Protein AF-A0A0G4KMH0-F1 (afdb_monomer_lite)

Organism: Verticillium longisporum (NCBI:txid100787)

pLDDT: mean 88.65, std 14.49, range [37.12, 98.94]

Secondary structure (DSSP, 8-state):
--EE--SSEEEEES-EEEESSS-EEESS-EEEEES-EEEE-S-SSEEEEEE---SSS---EEEEES-EEEEPTT----TT-EEEEEESSTT-EEEEES-EE-TTB-TT-B--SBTTB---TT-EEEEES-BSTTS-SS--TTEEE-SSPPPHHHHH-TTGGGSS--HHHHHHH-HHHHHHHHHTTSSS-SS-HHHHHHHHHHHH-TTTHHHHHHHTT-SPP-

Radius of gyration: 17.97 Å; chains: 1; bounding box: 46×48×41 Å

Sequence (222 aa):
DTLLSNTGYQLYSRSLIQGATDFIFGRQASAWFEKCDLRVLSASKGWITANGRDSSSNPSYYVFNNCNIAAASGNSVSAGAYYLGRPWGAYSRVVFQKTTISSVINSAGWSVWNTGDEMTSNVAYGEYQNTGAGASGTRASFSKALSSAVSISTILTSSYASKGPSGAEMLASHKLAQEIIARNNDPEPVLDFEELNLLEHYVKDPSRAKEILNSKGYADEA

InterPro domains:
  IPR000070 Pectinesterase, catalytic [PF01095] (1-138)
  IPR011050 Pectin lyase fold/virulence factor [SSF51126] (1-158)
  IPR012334 Pectin lyase fold [G3DSA:2.160.20.10] (1-163)
  IPR033131 Pectinesterase, Asp active site [PS00503] (17-26)

Foldseek 3Di:
DQAAQEEEEEEAEQEEQEEFAQSHEYEAALYEYYQYEYAYAADQAGESHAYAHADPPRLHAYEYEQYEYYHDPPHDADFQRYAPHEYNYLQAHYEYENYEYERNHHLQRYFAPDVVRRSLPNYEAEYENYDYDNSHHPHHPSHDYDPDDDDPCSRCNPCNVVDDDDPVRCLVVCPVLVVLLVCCPPPDRPDDPVRSVLSVVCNVDVVCNQVVCVVVVNDDDD

Structure (mmCIF, N/CA/C/O backbone):
data_AF-A0A0G4KMH0-F1
#
_entry.id   AF-A0A0G4KMH0-F1
#
loop_
_atom_site.group_PDB
_atom_site.id
_atom_site.type_symbol
_atom_site.label_atom_id
_atom_site.label_alt_id
_atom_site.label_comp_id
_atom_site.label_asym_id
_atom_site.label_entity_id
_atom_site.label_seq_id
_atom_site.pdbx_PDB_ins_code
_atom_site.Cartn_x
_atom_site.Cartn_y
_atom_site.Cartn_z
_atom_site.occupancy
_atom_site.B_iso_or_equiv
_atom_site.auth_seq_id
_atom_site.auth_comp_id
_atom_site.auth_asym_id
_atom_site.auth_atom_id
_atom_site.pdbx_PDB_model_num
ATOM 1 N N . ASP A 1 1 ? 6.833 6.106 8.573 1.00 92.81 1 ASP A N 1
ATOM 2 C CA . ASP A 1 1 ? 7.728 6.333 7.421 1.00 92.81 1 ASP A CA 1
ATOM 3 C C . ASP A 1 1 ? 8.800 5.240 7.292 1.00 92.81 1 ASP A C 1
ATOM 5 O O . ASP A 1 1 ? 9.987 5.534 7.330 1.00 92.81 1 ASP A O 1
ATOM 9 N N . THR A 1 2 ? 8.416 3.966 7.130 1.00 94.62 2 THR A N 1
ATOM 10 C CA . THR A 1 2 ? 9.390 2.858 6.999 1.00 94.62 2 THR A CA 1
ATOM 11 C C . THR A 1 2 ? 9.937 2.759 5.573 1.00 94.62 2 THR A C 1
ATOM 13 O O . THR A 1 2 ? 11.144 2.705 5.359 1.00 94.62 2 THR A O 1
ATOM 16 N N . LEU A 1 3 ? 9.044 2.743 4.580 1.00 97.44 3 LEU A N 1
ATOM 17 C CA . LEU A 1 3 ? 9.362 2.573 3.169 1.00 97.44 3 LEU A CA 1
ATOM 18 C C . LEU A 1 3 ? 8.974 3.821 2.373 1.00 97.44 3 LEU A C 1
ATOM 20 O O . LEU A 1 3 ? 7.795 4.068 2.105 1.00 97.44 3 LEU A O 1
ATOM 24 N N . LEU A 1 4 ? 9.990 4.568 1.942 1.00 97.50 4 LEU A N 1
ATOM 25 C CA . LEU A 1 4 ? 9.844 5.693 1.025 1.00 97.50 4 LEU A CA 1
ATOM 26 C C . LEU A 1 4 ? 9.862 5.205 -0.438 1.00 97.50 4 LEU A C 1
ATOM 28 O O . LEU A 1 4 ? 10.897 5.177 -1.104 1.00 97.50 4 LEU A O 1
ATOM 32 N N . SER A 1 5 ? 8.691 4.855 -0.965 1.00 95.06 5 SER A N 1
ATOM 33 C CA . SER A 1 5 ? 8.460 4.555 -2.383 1.00 95.06 5 SER A CA 1
ATOM 34 C C . SER A 1 5 ? 8.382 5.859 -3.197 1.00 95.06 5 SER A C 1
ATOM 36 O O . SER A 1 5 ? 7.319 6.322 -3.599 1.00 95.06 5 SER A O 1
ATOM 38 N N . ASN A 1 6 ? 9.512 6.555 -3.377 1.00 92.31 6 ASN A N 1
ATOM 39 C CA . ASN A 1 6 ? 9.451 7.947 -3.843 1.00 92.31 6 ASN A CA 1
ATOM 40 C C . ASN A 1 6 ? 9.301 8.126 -5.357 1.00 92.31 6 ASN A C 1
ATOM 42 O O . ASN A 1 6 ? 8.416 8.865 -5.777 1.00 92.31 6 ASN A O 1
ATOM 46 N N . THR A 1 7 ? 10.157 7.499 -6.170 1.00 94.38 7 THR A N 1
ATOM 47 C CA . THR A 1 7 ? 10.267 7.787 -7.613 1.00 94.38 7 THR A CA 1
ATOM 48 C C . THR A 1 7 ? 10.513 6.515 -8.427 1.00 94.38 7 THR A C 1
ATOM 50 O O . THR A 1 7 ? 11.177 5.589 -7.960 1.00 94.38 7 THR A O 1
ATOM 53 N N . GLY A 1 8 ? 10.010 6.493 -9.665 1.00 94.38 8 GLY A N 1
ATOM 54 C CA . GLY A 1 8 ? 10.248 5.423 -10.638 1.00 94.38 8 GLY A CA 1
ATOM 55 C C . GLY A 1 8 ? 9.232 4.280 -10.580 1.00 94.38 8 GLY A C 1
ATOM 56 O O . GLY A 1 8 ? 8.228 4.350 -9.871 1.00 94.38 8 GLY A O 1
ATOM 57 N N . TYR A 1 9 ? 9.501 3.235 -11.363 1.00 95.06 9 TYR A N 1
ATOM 58 C CA . TYR A 1 9 ? 8.759 1.976 -11.329 1.00 95.06 9 TYR A CA 1
ATOM 59 C C . TYR A 1 9 ? 9.358 1.062 -10.267 1.00 95.06 9 TYR A C 1
ATOM 61 O O . TYR A 1 9 ? 10.570 0.846 -10.262 1.00 95.06 9 TYR A O 1
ATOM 69 N N . GLN A 1 10 ? 8.526 0.537 -9.372 1.00 95.00 10 GLN A N 1
ATOM 70 C CA . GLN A 1 10 ? 8.987 -0.250 -8.232 1.00 95.00 10 GLN A CA 1
ATOM 71 C C . GLN A 1 10 ? 8.163 -1.528 -8.089 1.00 95.00 10 GLN A C 1
ATOM 73 O O . GLN A 1 10 ? 6.936 -1.492 -8.139 1.00 95.00 10 GLN A O 1
ATOM 78 N N . LEU A 1 11 ? 8.846 -2.655 -7.901 1.00 94.00 11 LEU A N 1
ATOM 79 C CA . LEU A 1 11 ? 8.234 -3.943 -7.599 1.00 94.00 11 LEU A CA 1
ATOM 80 C C . LEU A 1 11 ? 8.762 -4.424 -6.250 1.00 94.00 11 LEU A C 1
ATOM 82 O O . LEU A 1 11 ? 9.958 -4.662 -6.100 1.00 94.00 11 LEU A O 1
ATOM 86 N N . TYR A 1 12 ? 7.854 -4.605 -5.303 1.00 94.50 12 TYR A N 1
ATOM 87 C CA . TYR A 1 12 ? 8.099 -5.293 -4.045 1.00 94.50 12 TYR A CA 1
ATOM 88 C C . TYR A 1 12 ? 7.389 -6.633 -4.131 1.00 94.50 12 TYR A C 1
ATOM 90 O O . TYR A 1 12 ? 6.207 -6.675 -4.459 1.00 94.50 12 TYR A O 1
ATOM 98 N N . SER A 1 13 ? 8.094 -7.735 -3.899 1.00 91.06 13 SER A N 1
ATOM 99 C CA . SER A 1 13 ? 7.510 -9.068 -4.023 1.00 91.06 13 SER A CA 1
ATOM 100 C C . SER A 1 13 ? 7.916 -9.922 -2.841 1.00 91.06 13 SER A C 1
ATOM 102 O O . SER A 1 13 ? 9.109 -10.025 -2.558 1.00 91.06 13 SER A O 1
ATOM 104 N N . ARG A 1 14 ? 6.939 -10.574 -2.195 1.00 85.25 14 ARG A N 1
ATOM 105 C CA . ARG A 1 14 ? 7.174 -11.497 -1.068 1.00 85.25 14 ARG A CA 1
ATOM 106 C C . ARG A 1 14 ? 8.057 -10.884 0.019 1.00 85.25 14 ARG A C 1
ATOM 108 O O . ARG A 1 14 ? 8.982 -11.505 0.527 1.00 85.25 14 ARG A O 1
ATOM 115 N N . SER A 1 15 ? 7.812 -9.612 0.306 1.00 88.81 15 SER A N 1
ATOM 116 C CA . SER A 1 15 ? 8.588 -8.838 1.271 1.00 88.81 15 SER A CA 1
ATOM 117 C C . SER A 1 15 ? 7.780 -8.627 2.543 1.00 88.81 15 SER A C 1
ATOM 119 O O . SER A 1 15 ? 6.568 -8.414 2.470 1.00 88.81 15 SER A O 1
ATOM 121 N N . LEU A 1 16 ? 8.466 -8.625 3.682 1.00 92.19 16 LEU A N 1
ATOM 122 C CA . LEU A 1 16 ? 7.929 -8.166 4.955 1.00 92.19 16 LEU A CA 1
ATOM 123 C C . LEU A 1 16 ? 8.113 -6.649 5.058 1.00 92.19 16 LEU A C 1
ATOM 125 O O . LEU A 1 16 ? 9.223 -6.145 4.897 1.00 92.19 16 LEU A O 1
ATOM 129 N N . ILE A 1 17 ? 7.031 -5.916 5.313 1.00 96.38 17 ILE A N 1
ATOM 130 C CA . ILE A 1 17 ? 7.073 -4.467 5.543 1.00 96.38 17 ILE A CA 1
ATOM 131 C C . ILE A 1 17 ? 6.287 -4.174 6.814 1.00 96.38 17 ILE A C 1
ATOM 133 O O . ILE A 1 17 ? 5.098 -4.490 6.889 1.00 96.38 17 ILE A O 1
ATOM 137 N N . GLN A 1 18 ? 6.942 -3.566 7.804 1.00 94.69 18 GLN A N 1
ATOM 138 C CA . GLN A 1 18 ? 6.338 -3.312 9.110 1.00 94.69 18 GLN A CA 1
ATOM 139 C C . GLN A 1 18 ? 6.365 -1.831 9.486 1.00 94.69 18 GLN A C 1
ATOM 141 O O . GLN A 1 18 ? 7.299 -1.101 9.147 1.00 94.69 18 GLN A O 1
ATOM 146 N N . GLY A 1 19 ? 5.346 -1.375 10.208 1.00 96.50 19 GLY A N 1
ATOM 147 C CA . GLY A 1 19 ? 5.325 -0.019 10.746 1.00 96.50 19 GLY A CA 1
ATOM 148 C C . GLY A 1 19 ? 3.992 0.372 11.369 1.00 96.50 19 GLY A C 1
ATOM 149 O O . GLY A 1 19 ? 3.096 -0.455 11.535 1.00 96.50 19 GLY A O 1
ATOM 150 N N . ALA A 1 20 ? 3.875 1.651 11.733 1.00 97.88 20 ALA A N 1
ATOM 151 C CA . ALA A 1 20 ? 2.681 2.195 12.380 1.00 97.88 20 ALA A CA 1
ATOM 152 C C . ALA A 1 20 ? 2.060 3.369 11.614 1.00 97.88 20 ALA A C 1
ATOM 154 O O . ALA A 1 20 ? 0.935 3.289 11.121 1.00 97.88 20 ALA A O 1
ATOM 155 N N . THR A 1 21 ? 2.808 4.459 11.478 1.00 98.44 21 THR A N 1
ATOM 156 C CA . THR A 1 21 ? 2.329 5.681 10.824 1.00 98.44 21 THR A CA 1
ATOM 157 C C . THR A 1 21 ? 2.941 5.801 9.443 1.00 98.44 21 THR A C 1
ATOM 159 O O . THR A 1 21 ? 4.168 5.755 9.321 1.00 98.44 21 THR A O 1
ATOM 162 N N . ASP A 1 22 ? 2.082 5.949 8.430 1.00 98.50 22 ASP A N 1
ATOM 163 C CA . ASP A 1 22 ? 2.439 6.246 7.038 1.00 98.50 22 ASP A CA 1
ATOM 164 C C . ASP A 1 22 ? 3.613 5.389 6.544 1.00 98.50 22 ASP A C 1
ATOM 166 O O . ASP A 1 22 ? 4.582 5.863 5.951 1.00 98.50 22 ASP A O 1
ATOM 170 N N . PHE A 1 23 ? 3.597 4.101 6.894 1.00 98.44 23 PHE A N 1
ATOM 171 C CA . PHE A 1 23 ? 4.821 3.314 6.810 1.00 98.44 23 PHE A CA 1
ATOM 172 C C . PHE A 1 23 ? 5.181 2.900 5.382 1.00 98.44 23 PHE A C 1
ATOM 174 O O . PHE A 1 23 ? 6.318 2.499 5.157 1.00 98.44 23 PHE A O 1
ATOM 181 N N . ILE A 1 24 ? 4.276 3.083 4.419 1.00 98.88 24 ILE A N 1
ATOM 182 C CA . ILE A 1 24 ? 4.552 3.042 2.981 1.00 98.88 24 ILE A CA 1
ATOM 183 C C . ILE A 1 24 ? 4.101 4.369 2.364 1.00 98.88 24 ILE A C 1
ATOM 185 O O . ILE A 1 24 ? 2.908 4.641 2.219 1.00 98.88 24 ILE A O 1
ATOM 189 N N . PHE A 1 25 ? 5.053 5.216 1.989 1.00 98.81 25 PHE A N 1
ATOM 190 C CA . PHE A 1 25 ? 4.780 6.595 1.584 1.00 98.81 25 PHE A CA 1
ATOM 191 C C . PHE A 1 25 ? 5.679 7.040 0.432 1.00 98.81 25 PHE A C 1
ATOM 193 O O . PHE A 1 25 ? 6.614 6.343 0.054 1.00 98.81 25 PHE A O 1
ATOM 200 N N . GLY A 1 26 ? 5.364 8.173 -0.192 1.00 98.44 26 GLY A N 1
ATOM 201 C CA . GLY A 1 26 ? 6.134 8.717 -1.319 1.00 98.44 26 GLY A CA 1
ATOM 202 C C . GLY A 1 26 ? 5.261 9.474 -2.313 1.00 98.44 26 GLY A C 1
ATOM 203 O O . GLY A 1 26 ? 4.036 9.468 -2.191 1.00 98.44 26 GLY A O 1
ATOM 204 N N . ARG A 1 27 ? 5.875 10.180 -3.273 1.00 97.69 27 ARG A N 1
ATOM 205 C CA . ARG A 1 27 ? 5.154 11.175 -4.095 1.00 97.69 27 ARG A CA 1
ATOM 206 C C . ARG A 1 27 ? 4.999 10.830 -5.570 1.00 97.69 27 ARG A C 1
ATOM 208 O O . ARG A 1 27 ? 4.013 11.254 -6.163 1.00 97.69 27 ARG A O 1
ATOM 215 N N . GLN A 1 28 ? 5.951 10.124 -6.175 1.00 97.94 28 GLN A N 1
ATOM 216 C CA . GLN A 1 28 ? 6.071 10.025 -7.638 1.00 97.94 28 GLN A CA 1
ATOM 217 C C . GLN A 1 28 ? 6.154 8.580 -8.162 1.00 97.94 28 GLN A C 1
ATOM 219 O O . GLN A 1 28 ? 6.069 8.380 -9.373 1.00 97.94 28 GLN A O 1
ATOM 224 N N . ALA A 1 29 ? 6.325 7.571 -7.303 1.00 97.81 29 ALA A N 1
ATOM 225 C CA . ALA A 1 29 ? 6.528 6.194 -7.746 1.00 97.81 29 ALA A CA 1
ATOM 226 C C . ALA A 1 29 ? 5.240 5.522 -8.235 1.00 97.81 29 ALA A C 1
ATOM 228 O O . ALA A 1 29 ? 4.168 5.661 -7.646 1.00 97.81 29 ALA A O 1
ATOM 229 N N . SER A 1 30 ? 5.376 4.719 -9.286 1.00 98.31 30 SER A N 1
ATOM 230 C CA . SER A 1 30 ? 4.405 3.679 -9.630 1.00 98.31 30 SER A CA 1
ATOM 231 C C . SER A 1 30 ? 4.901 2.372 -9.025 1.00 98.31 30 SER A C 1
ATOM 233 O O . SER A 1 30 ? 5.919 1.836 -9.466 1.00 98.31 30 SER A O 1
ATOM 235 N N . ALA A 1 31 ? 4.226 1.894 -7.983 1.00 98.44 31 ALA A N 1
ATOM 236 C CA . ALA A 1 31 ? 4.701 0.795 -7.155 1.00 98.44 31 ALA A CA 1
ATOM 237 C C . ALA A 1 31 ? 3.693 -0.354 -7.110 1.00 98.44 31 ALA A C 1
ATOM 239 O O . ALA A 1 31 ? 2.516 -0.169 -6.792 1.00 98.44 31 ALA A O 1
ATOM 240 N N . TRP A 1 32 ? 4.180 -1.550 -7.418 1.00 98.62 32 TRP A N 1
ATOM 241 C CA . TRP A 1 32 ? 3.443 -2.797 -7.294 1.00 98.62 32 TRP A CA 1
ATOM 242 C C . TRP A 1 32 ? 3.987 -3.597 -6.115 1.00 98.62 32 TRP A C 1
ATOM 244 O O . TRP A 1 32 ? 5.190 -3.843 -6.032 1.00 98.62 32 TRP A O 1
ATOM 254 N N . PHE A 1 33 ? 3.098 -4.026 -5.229 1.00 98.69 33 PHE A N 1
ATOM 255 C CA . PHE A 1 33 ? 3.404 -4.890 -4.097 1.00 98.69 33 PHE A CA 1
ATOM 256 C C . PHE A 1 33 ? 2.724 -6.238 -4.344 1.00 98.69 33 PHE A C 1
ATOM 258 O O . PHE A 1 33 ? 1.500 -6.319 -4.317 1.00 98.69 33 PHE A O 1
ATOM 265 N N . GLU A 1 34 ? 3.505 -7.278 -4.627 1.00 97.62 34 GLU A N 1
ATOM 266 C CA . GLU A 1 34 ? 3.033 -8.632 -4.927 1.00 97.62 34 GLU A CA 1
ATOM 267 C C . GLU A 1 34 ? 3.277 -9.553 -3.735 1.00 97.62 34 GLU A C 1
ATOM 269 O O . GLU A 1 34 ? 4.424 -9.799 -3.361 1.00 97.62 34 GLU A O 1
ATOM 274 N N . LYS A 1 35 ? 2.214 -10.123 -3.160 1.00 95.62 35 LYS A N 1
ATOM 275 C CA . LYS A 1 35 ? 2.338 -11.103 -2.065 1.00 95.62 35 LYS A CA 1
ATOM 276 C C . LYS A 1 35 ? 3.184 -10.598 -0.889 1.00 95.62 35 LYS A C 1
ATOM 278 O O . LYS A 1 35 ? 3.916 -11.363 -0.270 1.00 95.62 35 LYS A O 1
ATOM 283 N N . CYS A 1 36 ? 3.136 -9.298 -0.608 1.00 97.69 36 CYS A N 1
ATOM 284 C CA . CYS A 1 36 ? 3.834 -8.723 0.536 1.00 97.69 36 CYS A CA 1
ATOM 285 C C . CYS A 1 36 ? 3.074 -9.006 1.831 1.00 97.69 36 CYS A C 1
ATOM 287 O O . CYS A 1 36 ? 1.841 -9.033 1.860 1.00 97.69 36 CYS A O 1
ATOM 289 N N . ASP A 1 37 ? 3.830 -9.143 2.910 1.00 96.50 37 ASP A N 1
ATOM 290 C CA . ASP A 1 37 ? 3.308 -9.310 4.253 1.00 96.50 37 ASP A CA 1
ATOM 291 C C . ASP A 1 37 ? 3.441 -7.971 4.988 1.00 96.50 37 ASP A C 1
ATOM 293 O O . ASP A 1 37 ? 4.540 -7.488 5.268 1.00 96.50 37 ASP A O 1
ATOM 297 N N . LEU A 1 38 ? 2.308 -7.312 5.214 1.00 98.62 38 LEU A N 1
ATOM 298 C CA . LEU A 1 38 ? 2.221 -5.959 5.749 1.00 98.62 38 LEU A CA 1
ATOM 299 C C . LEU A 1 38 ? 1.841 -6.044 7.224 1.00 98.62 38 LEU A C 1
ATOM 301 O O . LEU A 1 38 ? 0.696 -6.363 7.565 1.00 98.62 38 LEU A O 1
ATOM 305 N N . ARG A 1 39 ? 2.805 -5.781 8.109 1.00 98.00 39 ARG A N 1
ATOM 306 C CA . ARG A 1 39 ? 2.621 -5.975 9.549 1.00 98.00 39 ARG A CA 1
ATOM 307 C C . ARG A 1 39 ? 2.516 -4.658 10.297 1.00 98.00 39 ARG A C 1
ATOM 309 O O . ARG A 1 39 ? 3.418 -3.827 10.273 1.00 98.00 39 ARG A O 1
ATOM 316 N N . VAL A 1 40 ? 1.389 -4.469 10.973 1.00 98.00 40 VAL A N 1
ATOM 317 C CA . VAL A 1 40 ? 1.141 -3.264 11.764 1.00 98.00 40 VAL A CA 1
ATOM 318 C C . VAL A 1 40 ? 1.675 -3.429 13.186 1.00 98.00 40 VAL A C 1
ATOM 320 O O . VAL A 1 40 ? 1.504 -4.485 13.801 1.00 98.00 40 VAL A O 1
ATOM 323 N N . LEU A 1 41 ? 2.328 -2.390 13.705 1.00 97.31 41 LEU A N 1
ATOM 324 C CA . LEU A 1 41 ? 2.881 -2.370 15.064 1.00 97.31 41 LEU A CA 1
ATOM 325 C C . LEU A 1 41 ? 1.855 -1.858 16.088 1.00 97.31 41 LEU A C 1
ATOM 327 O O . LEU A 1 41 ? 0.799 -1.328 15.735 1.00 97.31 41 LEU A O 1
ATOM 331 N N . SER A 1 42 ? 2.151 -2.005 17.376 1.00 96.06 42 SER A N 1
ATOM 332 C CA . SER A 1 42 ? 1.284 -1.507 18.451 1.00 96.06 42 SER A CA 1
ATOM 333 C C . SER A 1 42 ? 1.131 0.019 18.370 1.00 96.06 42 SER A C 1
ATOM 335 O O . SER A 1 42 ? 2.079 0.763 18.603 1.00 96.06 42 SER A O 1
ATOM 337 N N . ALA A 1 43 ? -0.072 0.489 18.035 1.00 94.88 43 ALA A N 1
ATOM 338 C CA . ALA A 1 43 ? -0.428 1.905 17.989 1.00 94.88 43 ALA A CA 1
ATOM 339 C C . ALA A 1 43 ? -1.924 2.081 18.272 1.00 94.88 43 ALA A C 1
ATOM 341 O O . ALA A 1 43 ? -2.736 1.222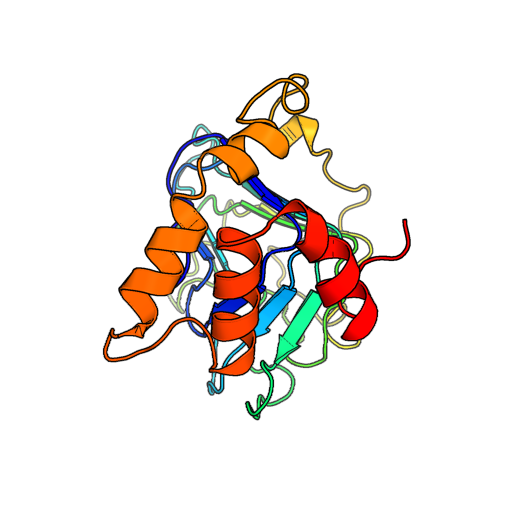 17.926 1.00 94.88 43 ALA A O 1
ATOM 342 N N . SER A 1 44 ? -2.304 3.212 18.870 1.00 92.50 44 SER A N 1
ATOM 343 C CA . SER A 1 44 ? -3.717 3.562 19.078 1.00 92.50 44 SER A CA 1
ATOM 344 C C . SER A 1 44 ? -4.427 3.934 17.774 1.00 92.50 44 SER A C 1
ATOM 346 O O . SER A 1 44 ? -5.642 3.779 17.661 1.00 92.50 44 SER A O 1
ATOM 348 N N . LYS A 1 45 ? -3.665 4.431 16.794 1.00 97.69 45 LYS A N 1
ATOM 349 C CA . LYS A 1 45 ? -4.123 4.781 15.453 1.00 97.69 45 LYS A CA 1
ATOM 350 C C . LYS A 1 45 ? -2.950 4.711 14.478 1.00 97.69 45 LYS A C 1
ATOM 352 O O . LYS A 1 45 ? -1.883 5.228 14.801 1.00 97.69 45 LYS A O 1
ATOM 357 N N . GLY A 1 46 ? -3.144 4.120 13.301 1.00 98.44 46 GLY A N 1
ATOM 358 C CA . GLY A 1 46 ? -2.082 4.006 12.296 1.00 98.44 46 GLY A CA 1
ATOM 359 C C . GLY A 1 46 ? -2.579 3.949 10.853 1.00 98.44 46 GLY A C 1
ATOM 360 O O . GLY A 1 46 ? -3.780 3.843 10.592 1.00 98.44 46 GLY A O 1
ATOM 361 N N . TRP A 1 47 ? -1.639 4.029 9.912 1.00 98.81 47 TRP A N 1
ATOM 362 C CA . TRP A 1 47 ? -1.903 4.094 8.473 1.00 98.81 47 TRP A CA 1
ATOM 363 C C . TRP A 1 47 ? -0.855 3.307 7.705 1.00 98.81 47 TRP A C 1
ATOM 365 O O . TRP A 1 47 ? 0.344 3.538 7.859 1.00 98.81 47 TRP A O 1
ATOM 375 N N . ILE A 1 48 ? -1.317 2.401 6.844 1.00 98.94 48 ILE A N 1
ATOM 376 C CA . ILE A 1 48 ? -0.415 1.627 5.989 1.00 98.94 48 ILE A CA 1
ATOM 377 C C . ILE A 1 48 ? 0.192 2.525 4.917 1.00 98.94 48 ILE A C 1
ATOM 379 O O . ILE A 1 48 ? 1.408 2.528 4.734 1.00 98.94 48 ILE A O 1
ATOM 383 N N . THR A 1 49 ? -0.643 3.309 4.232 1.00 98.94 49 THR A N 1
ATOM 384 C CA . THR A 1 49 ? -0.199 4.112 3.091 1.00 98.94 49 THR A CA 1
ATOM 385 C C . THR A 1 49 ? -0.402 5.611 3.272 1.00 98.94 49 THR A C 1
ATOM 387 O O . THR A 1 49 ? -1.443 6.062 3.754 1.00 98.94 49 THR A O 1
ATOM 390 N N . ALA A 1 50 ? 0.578 6.381 2.798 1.00 98.75 50 ALA A N 1
ATOM 391 C CA . ALA A 1 50 ? 0.476 7.821 2.587 1.00 98.75 50 ALA A CA 1
ATOM 392 C C . ALA A 1 50 ? 1.015 8.182 1.197 1.00 98.75 50 ALA A C 1
ATOM 394 O O . ALA A 1 50 ? 2.181 8.537 1.009 1.00 98.75 50 ALA A O 1
ATOM 395 N N . ASN A 1 51 ? 0.162 8.039 0.182 1.00 98.69 51 ASN A N 1
ATOM 396 C CA . ASN A 1 51 ? 0.522 8.382 -1.188 1.00 98.69 51 ASN A CA 1
ATOM 397 C C . ASN A 1 51 ? 0.399 9.906 -1.392 1.00 98.69 51 ASN A C 1
ATOM 399 O O . ASN A 1 51 ? -0.638 10.522 -1.146 1.00 98.69 51 ASN A O 1
ATOM 403 N N . GLY A 1 52 ? 1.509 10.518 -1.798 1.00 98.25 52 GLY A N 1
ATOM 404 C CA . GLY A 1 52 ? 1.701 11.963 -1.919 1.00 98.25 52 GLY A CA 1
ATOM 405 C C . GLY A 1 52 ? 1.438 12.510 -3.316 1.00 98.25 52 GLY A C 1
ATOM 406 O O . GLY A 1 52 ? 1.966 13.569 -3.657 1.00 98.25 52 GLY A O 1
ATOM 407 N N . ARG A 1 53 ? 0.684 11.782 -4.149 1.00 98.44 53 ARG A N 1
ATOM 408 C CA . ARG A 1 53 ? 0.332 12.230 -5.496 1.00 98.44 53 ARG A CA 1
ATOM 409 C C . ARG A 1 53 ? -0.448 13.542 -5.426 1.00 98.44 53 ARG A C 1
ATOM 411 O O . ARG A 1 53 ? -1.503 13.623 -4.802 1.00 98.44 53 ARG A O 1
ATOM 418 N N . ASP A 1 54 ? 0.066 14.565 -6.093 1.00 97.12 54 ASP A N 1
ATOM 419 C CA . ASP A 1 54 ? -0.369 15.961 -5.957 1.00 97.12 54 ASP A CA 1
ATOM 420 C C . ASP A 1 54 ? -1.101 16.525 -7.180 1.00 97.12 54 ASP A C 1
ATOM 422 O O . ASP A 1 54 ? -1.679 17.605 -7.102 1.00 97.12 54 ASP A O 1
ATOM 426 N N . SER A 1 55 ? -1.117 15.805 -8.300 1.00 98.19 55 SER A N 1
ATOM 427 C CA . SER A 1 55 ? -1.758 16.262 -9.535 1.00 98.19 55 SER A CA 1
ATOM 428 C C . SER A 1 55 ? -2.213 15.103 -10.421 1.00 98.19 55 SER A C 1
ATOM 430 O O . SER A 1 55 ? -1.797 13.953 -10.250 1.00 98.19 55 SER A O 1
ATOM 432 N N . SER A 1 56 ? -3.061 15.404 -11.407 1.00 97.75 56 SER A N 1
ATOM 433 C CA . SER A 1 56 ? -3.523 14.428 -12.398 1.00 97.75 56 SER A CA 1
ATOM 434 C C . SER A 1 56 ? -2.394 13.903 -13.298 1.00 97.75 56 SER A C 1
ATOM 436 O O . SER A 1 56 ? -2.432 12.733 -13.680 1.00 97.75 56 SER A O 1
ATOM 438 N N . SER A 1 57 ? -1.381 14.727 -13.588 1.00 97.81 57 SER A N 1
ATOM 439 C CA . SER A 1 57 ? -0.211 14.380 -14.409 1.00 97.81 57 SER A CA 1
ATOM 440 C C . SER A 1 57 ? 0.868 13.600 -13.655 1.00 97.81 57 SER A C 1
ATOM 442 O O . SER A 1 57 ? 1.690 12.938 -14.286 1.00 97.81 57 SER A O 1
ATOM 444 N N . ASN A 1 58 ? 0.868 13.637 -12.319 1.00 97.88 58 ASN A N 1
ATOM 445 C CA . ASN A 1 58 ? 1.782 12.839 -11.512 1.00 97.88 58 ASN A CA 1
ATOM 446 C C . ASN A 1 58 ? 1.454 11.336 -11.691 1.00 97.88 58 ASN A C 1
ATOM 448 O O . ASN A 1 58 ? 0.303 10.932 -11.475 1.00 97.88 58 ASN A O 1
ATOM 452 N N . PRO A 1 59 ? 2.426 10.492 -12.092 1.00 97.06 59 PRO A N 1
ATOM 453 C CA . PRO A 1 59 ? 2.169 9.094 -12.431 1.00 97.06 59 PRO A CA 1
ATOM 454 C C . PRO A 1 59 ? 1.911 8.206 -11.212 1.00 97.06 59 PRO A C 1
ATOM 456 O O . PRO A 1 59 ? 1.459 7.078 -11.387 1.00 97.06 59 PRO A O 1
ATOM 459 N N . SER A 1 60 ? 2.158 8.695 -9.995 1.00 98.44 60 SER A N 1
ATOM 460 C CA . SER A 1 60 ? 2.165 7.887 -8.779 1.00 98.44 60 SER A CA 1
ATOM 461 C C . SER A 1 60 ? 0.930 6.986 -8.622 1.00 98.44 60 SER A C 1
ATOM 463 O O . SER A 1 60 ? -0.215 7.388 -8.868 1.00 98.44 60 SER A O 1
ATOM 465 N N . TYR A 1 61 ? 1.161 5.720 -8.290 1.00 98.69 61 TYR A N 1
ATOM 466 C CA . TYR A 1 61 ? 0.102 4.725 -8.134 1.00 98.69 61 TYR A CA 1
ATOM 467 C C . TYR A 1 61 ? 0.634 3.532 -7.349 1.00 98.69 61 TYR A C 1
ATOM 469 O O . TYR A 1 61 ? 1.543 2.851 -7.818 1.00 98.69 61 TYR A O 1
ATOM 477 N N . TYR A 1 62 ? 0.067 3.270 -6.171 1.00 98.88 62 TYR A N 1
ATOM 478 C CA . TYR A 1 62 ? 0.379 2.067 -5.402 1.00 98.88 62 TYR A CA 1
ATOM 479 C C . TYR A 1 62 ? -0.702 1.007 -5.589 1.00 98.88 62 TYR A C 1
ATOM 481 O O . TYR A 1 62 ? -1.888 1.292 -5.417 1.00 98.88 62 TYR A O 1
ATOM 489 N N . VAL A 1 63 ? -0.298 -0.218 -5.910 1.00 98.94 63 VAL A N 1
ATOM 490 C CA . VAL A 1 63 ? -1.200 -1.372 -5.967 1.00 98.94 63 VAL A CA 1
ATOM 491 C C . VAL A 1 63 ? -0.633 -2.498 -5.119 1.00 98.94 63 VAL A C 1
ATOM 493 O O . VAL A 1 63 ? 0.472 -2.972 -5.365 1.00 98.94 63 VAL A O 1
ATOM 496 N N . PHE A 1 64 ? -1.417 -2.930 -4.138 1.00 98.94 64 PHE A N 1
ATOM 497 C CA . PHE A 1 64 ? -1.140 -4.065 -3.269 1.00 98.94 64 PHE A CA 1
ATOM 498 C C . PHE A 1 64 ? -1.965 -5.249 -3.747 1.00 98.94 64 PHE A C 1
ATOM 500 O O . PHE A 1 64 ? -3.192 -5.224 -3.670 1.00 98.94 64 PHE A O 1
ATOM 507 N N . ASN A 1 65 ? -1.297 -6.260 -4.288 1.00 98.88 65 ASN A N 1
ATOM 508 C CA . ASN A 1 65 ? -1.911 -7.411 -4.923 1.00 98.88 65 ASN A CA 1
ATOM 509 C C . ASN A 1 65 ? -1.518 -8.702 -4.200 1.00 98.88 65 ASN A C 1
ATOM 511 O O . ASN A 1 65 ? -0.334 -8.993 -4.030 1.00 98.88 65 ASN A O 1
ATOM 515 N N . ASN A 1 66 ? -2.521 -9.494 -3.808 1.00 98.69 66 ASN A N 1
ATOM 516 C CA . ASN A 1 66 ? -2.333 -10.750 -3.069 1.00 98.69 66 ASN A CA 1
ATOM 517 C C . ASN A 1 66 ? -1.544 -10.592 -1.755 1.00 98.69 66 ASN A C 1
ATOM 519 O O . ASN A 1 66 ? -0.883 -11.530 -1.320 1.00 98.69 66 ASN A O 1
ATOM 523 N N . CYS A 1 67 ? -1.568 -9.411 -1.136 1.00 98.88 67 CYS A N 1
ATOM 524 C CA . CYS A 1 67 ? -0.852 -9.159 0.111 1.00 98.88 67 CYS A CA 1
ATOM 525 C C . CYS A 1 67 ? -1.601 -9.742 1.321 1.00 98.88 67 CYS A C 1
ATOM 527 O O . CYS A 1 67 ? -2.756 -10.169 1.228 1.00 98.88 67 CYS A O 1
ATOM 529 N N . ASN A 1 68 ? -0.965 -9.685 2.486 1.00 98.62 68 ASN A N 1
ATOM 530 C CA . ASN A 1 68 ? -1.588 -10.005 3.764 1.00 98.62 68 ASN A CA 1
ATOM 531 C C . ASN A 1 68 ? -1.363 -8.869 4.773 1.00 98.62 68 ASN A C 1
ATOM 533 O O . ASN A 1 68 ? -0.254 -8.357 4.884 1.00 98.62 68 ASN A O 1
ATOM 537 N N . ILE A 1 69 ? -2.415 -8.457 5.485 1.00 98.88 69 ILE A N 1
ATOM 538 C CA . ILE A 1 69 ? -2.386 -7.370 6.473 1.00 98.88 69 ILE A CA 1
ATOM 539 C C . ILE A 1 69 ? -2.793 -7.910 7.842 1.00 98.88 69 ILE A C 1
ATOM 541 O O . ILE A 1 69 ? -3.959 -8.265 8.065 1.00 98.88 69 ILE A O 1
ATOM 545 N N . ALA A 1 70 ? -1.867 -7.887 8.800 1.00 98.12 70 ALA A N 1
ATOM 546 C CA . ALA A 1 70 ? -2.183 -8.177 10.196 1.00 98.12 70 ALA A CA 1
ATOM 547 C C . ALA A 1 70 ? -1.226 -7.519 11.186 1.00 98.12 70 ALA A C 1
ATOM 549 O O . ALA A 1 70 ? -0.269 -6.862 10.792 1.00 98.12 70 ALA A O 1
ATOM 550 N N . ALA A 1 71 ? -1.495 -7.688 12.480 1.00 97.69 71 ALA A N 1
ATOM 551 C CA . ALA A 1 71 ? -0.542 -7.303 13.513 1.00 97.69 71 ALA A CA 1
ATOM 552 C C . ALA A 1 71 ? 0.781 -8.064 13.331 1.00 97.69 71 ALA A C 1
ATOM 554 O O . ALA A 1 71 ? 0.790 -9.231 12.919 1.00 97.69 71 ALA A O 1
ATOM 555 N N . ALA A 1 72 ? 1.892 -7.390 13.619 1.00 93.94 72 ALA A N 1
ATOM 556 C CA . ALA A 1 72 ? 3.187 -8.040 13.760 1.00 93.94 72 ALA A CA 1
ATOM 557 C C . ALA A 1 72 ? 3.165 -9.035 14.931 1.00 93.94 72 ALA A C 1
ATOM 559 O O . ALA A 1 72 ? 2.421 -8.853 15.900 1.00 93.94 72 ALA A O 1
ATOM 560 N N . SER A 1 73 ? 3.999 -10.074 14.865 1.00 88.06 73 SER A N 1
ATOM 561 C CA . SER A 1 73 ? 4.168 -10.991 15.998 1.00 88.06 73 SER A CA 1
ATOM 562 C C . SER A 1 73 ? 4.569 -10.210 17.258 1.00 88.06 73 SER A C 1
ATOM 564 O O . SER A 1 73 ? 5.265 -9.196 17.181 1.00 88.06 73 SER A O 1
ATOM 566 N N . GLY A 1 74 ? 4.054 -10.620 18.417 1.00 89.25 74 GLY A N 1
ATOM 567 C CA . GLY A 1 74 ? 4.290 -9.933 19.692 1.00 89.25 74 GLY A CA 1
ATOM 568 C C . GLY A 1 74 ? 3.620 -8.558 19.849 1.00 89.25 74 GLY A C 1
ATOM 569 O O . GLY A 1 74 ? 3.728 -7.962 20.917 1.00 89.25 74 GLY A O 1
ATOM 570 N N . ASN A 1 75 ? 2.899 -8.050 18.841 1.00 94.06 75 ASN A N 1
ATOM 571 C CA . ASN A 1 75 ? 2.204 -6.764 18.915 1.00 94.06 75 ASN A CA 1
ATOM 572 C C . ASN A 1 75 ? 0.703 -6.947 19.165 1.00 94.06 75 ASN A C 1
ATOM 574 O O . ASN A 1 75 ? 0.016 -7.672 18.447 1.00 94.06 75 ASN A O 1
ATOM 578 N N . SER A 1 76 ? 0.179 -6.238 20.165 1.00 94.88 76 SER A N 1
ATOM 579 C CA . SER A 1 76 ? -1.254 -6.218 20.471 1.00 94.88 76 SER A CA 1
ATOM 580 C C . SER A 1 76 ? -1.904 -5.005 19.814 1.00 94.88 76 SER A C 1
ATOM 582 O O . SER A 1 76 ? -1.766 -3.880 20.290 1.00 94.88 76 SER A O 1
ATOM 584 N N . VAL A 1 77 ? -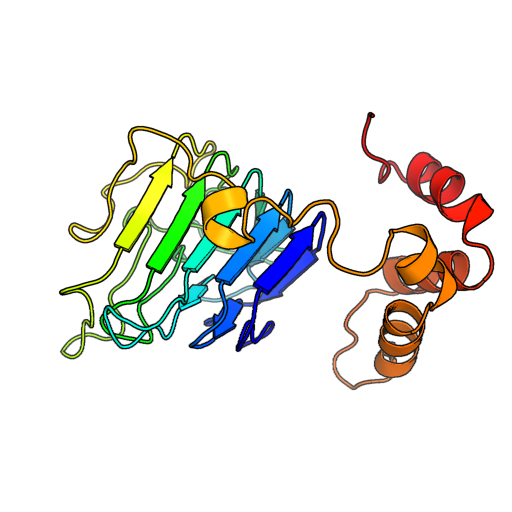2.618 -5.233 18.710 1.00 97.81 77 VAL A N 1
ATOM 585 C CA . VAL A 1 77 ? -3.309 -4.181 17.952 1.00 97.81 77 VAL A CA 1
ATOM 586 C C . VAL A 1 77 ? -4.813 -4.390 18.042 1.00 97.81 77 VAL A C 1
ATOM 588 O O . VAL A 1 77 ? -5.334 -5.423 17.621 1.00 97.81 77 VAL A O 1
ATOM 591 N N . SER A 1 78 ? -5.518 -3.397 18.583 1.00 98.06 78 SER A N 1
ATOM 592 C CA . SER A 1 78 ? -6.977 -3.419 18.675 1.00 98.06 78 SER A CA 1
ATOM 593 C C . SER A 1 78 ? -7.621 -3.509 17.294 1.00 98.06 78 SER A C 1
ATOM 595 O O . SER A 1 78 ? -7.146 -2.914 16.321 1.00 98.06 78 SER A O 1
ATOM 597 N N . ALA A 1 79 ? -8.754 -4.209 17.216 1.00 98.25 79 ALA A N 1
ATOM 598 C CA . ALA A 1 79 ? -9.555 -4.223 16.004 1.00 98.25 79 ALA A CA 1
ATOM 599 C C . ALA A 1 79 ? -9.934 -2.786 15.601 1.00 98.25 79 ALA A C 1
ATOM 601 O O . ALA A 1 79 ? -10.373 -1.987 16.428 1.00 98.25 79 ALA A O 1
ATOM 602 N N . GLY A 1 80 ? -9.741 -2.454 14.328 1.00 98.50 80 GLY A N 1
ATOM 603 C CA . GLY A 1 80 ? -10.051 -1.141 13.779 1.00 98.50 80 GLY A CA 1
ATOM 604 C C . GLY A 1 80 ? -9.085 0.000 14.116 1.00 98.50 80 GLY A C 1
ATOM 605 O O . GLY A 1 80 ? -9.419 1.155 13.838 1.00 98.50 80 GLY A O 1
ATOM 606 N N . ALA A 1 81 ? -7.914 -0.285 14.693 1.00 98.62 81 ALA A N 1
ATOM 607 C CA . ALA A 1 81 ? -6.911 0.736 15.012 1.00 98.62 81 ALA A CA 1
ATOM 608 C C . ALA A 1 81 ? -6.235 1.344 13.764 1.00 98.62 81 ALA A C 1
ATOM 610 O O . ALA A 1 81 ? -5.775 2.484 13.801 1.00 98.62 81 ALA A O 1
ATOM 611 N N . TYR A 1 82 ? -6.179 0.618 12.648 1.00 98.88 82 TYR A N 1
ATOM 612 C CA . TYR A 1 82 ? -5.447 1.033 11.451 1.00 98.88 82 TYR A CA 1
ATOM 613 C C . TYR A 1 82 ? -6.355 1.402 10.283 1.00 98.88 82 TYR A C 1
ATOM 615 O O . TYR A 1 82 ? -7.478 0.925 10.166 1.00 98.88 82 TYR A O 1
ATOM 623 N N . TYR A 1 83 ? -5.836 2.213 9.368 1.00 98.94 83 TYR A N 1
ATOM 624 C CA . TYR A 1 83 ? -6.437 2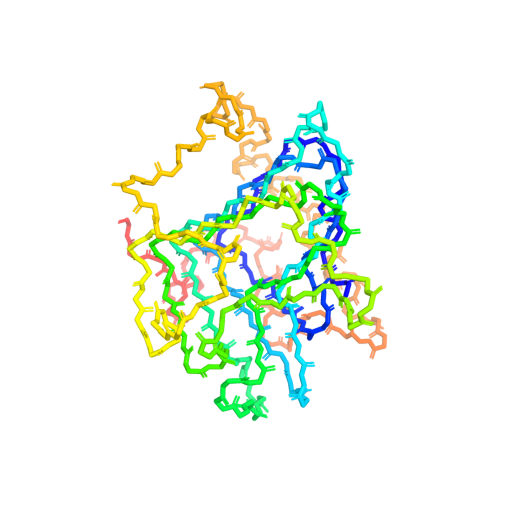.488 8.066 1.00 98.94 83 TYR A CA 1
ATOM 625 C C . TYR A 1 83 ? -5.520 1.968 6.951 1.00 98.94 83 TYR A C 1
ATOM 627 O O . TYR A 1 83 ? -4.293 1.985 7.075 1.00 98.94 83 TYR A O 1
ATOM 635 N N . LEU A 1 84 ? -6.115 1.555 5.832 1.00 98.94 84 LEU A N 1
ATOM 636 C CA . LEU A 1 84 ? -5.413 1.214 4.590 1.00 98.94 84 LEU A CA 1
ATOM 637 C C . LEU A 1 84 ? -4.555 2.384 4.095 1.00 98.94 84 LEU A C 1
ATOM 639 O O . LEU A 1 84 ? -3.470 2.190 3.548 1.00 98.94 84 LEU A O 1
ATOM 643 N N . GLY A 1 85 ? -5.000 3.614 4.345 1.00 98.81 85 GLY A N 1
ATOM 644 C CA . GLY A 1 85 ? -4.190 4.796 4.114 1.00 98.81 85 GLY A CA 1
ATOM 645 C C . GLY A 1 85 ? -4.913 6.110 4.324 1.00 98.81 85 GLY A C 1
ATOM 646 O O . GLY A 1 85 ? -6.098 6.149 4.676 1.00 98.81 85 GLY A O 1
ATOM 647 N N . ARG A 1 86 ? -4.164 7.182 4.070 1.00 98.81 86 ARG A N 1
ATOM 648 C CA . ARG A 1 86 ? -4.630 8.569 4.039 1.00 98.81 86 ARG A CA 1
ATOM 649 C C . ARG A 1 86 ? -3.907 9.375 2.951 1.00 98.81 86 ARG A C 1
ATOM 651 O O . ARG A 1 86 ? -2.784 9.034 2.583 1.00 98.81 86 ARG A O 1
ATOM 658 N N . PRO A 1 87 ? -4.546 10.410 2.382 1.00 98.56 87 PRO A N 1
ATOM 659 C CA . PRO A 1 87 ? -3.975 11.157 1.264 1.00 98.56 87 PRO A CA 1
ATOM 660 C C . PRO A 1 87 ? -2.926 12.171 1.722 1.00 98.56 87 PRO A C 1
ATOM 662 O O . PRO A 1 87 ? -3.279 13.226 2.221 1.00 98.56 87 PRO A O 1
ATOM 665 N N . TRP A 1 88 ? -1.637 11.904 1.503 1.00 98.25 88 TRP A N 1
ATOM 666 C CA . TRP A 1 88 ? -0.610 12.942 1.696 1.00 98.25 88 TRP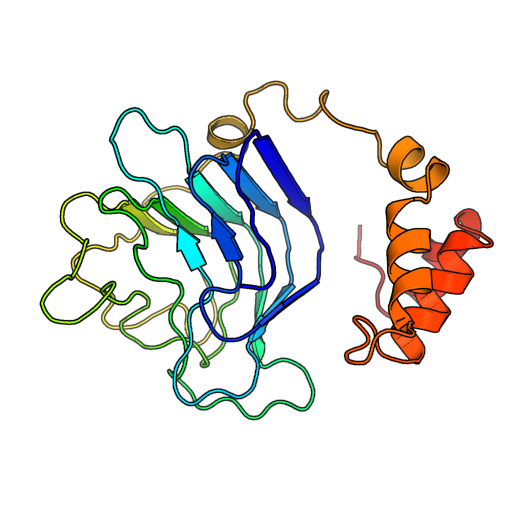 A CA 1
ATOM 667 C C . TRP A 1 88 ? -0.647 14.002 0.577 1.00 98.25 88 TRP A C 1
ATOM 669 O O . TRP A 1 88 ? -0.191 15.131 0.749 1.00 98.25 88 TRP A O 1
ATOM 679 N N . GLY A 1 89 ? -1.199 13.650 -0.587 1.00 97.44 89 GLY A N 1
ATOM 680 C CA . GLY A 1 89 ? -1.505 14.591 -1.661 1.00 97.44 89 GLY A CA 1
ATOM 681 C C . GLY A 1 89 ? -2.962 14.487 -2.108 1.00 97.44 89 GLY A C 1
ATOM 682 O O . GLY A 1 89 ? -3.557 13.410 -2.079 1.00 97.44 89 GLY A O 1
ATOM 683 N N . ALA A 1 90 ? -3.528 15.603 -2.578 1.00 97.44 90 ALA A N 1
ATOM 684 C CA . ALA A 1 90 ? -4.943 15.718 -2.958 1.00 97.44 90 ALA A CA 1
ATOM 685 C C . ALA A 1 90 ? -5.384 14.807 -4.125 1.00 97.44 90 ALA A C 1
ATOM 687 O O . ALA A 1 90 ? -6.578 14.692 -4.400 1.00 97.44 90 ALA A O 1
ATOM 688 N N . TYR A 1 91 ? -4.430 14.172 -4.811 1.00 98.50 91 TYR A N 1
ATOM 689 C CA . TYR A 1 91 ? -4.631 13.230 -5.912 1.00 98.50 91 TYR A CA 1
ATOM 690 C C . TYR A 1 91 ? -4.144 11.814 -5.560 1.00 98.50 91 TYR A C 1
ATOM 692 O O . TYR A 1 91 ? -3.906 11.008 -6.468 1.00 98.50 91 TYR A O 1
ATOM 700 N N . SER A 1 92 ? -3.974 11.519 -4.265 1.00 98.75 92 SER A N 1
ATOM 701 C CA . SER A 1 92 ? -3.515 10.232 -3.733 1.00 98.75 92 SER A CA 1
ATOM 702 C C . SER A 1 92 ? -4.220 9.048 -4.392 1.00 98.75 92 SER A C 1
ATOM 704 O O . SER A 1 92 ? -5.440 9.059 -4.580 1.00 98.75 92 SER A O 1
ATOM 706 N N . ARG A 1 93 ? -3.453 8.021 -4.767 1.00 98.75 93 ARG A N 1
ATOM 707 C CA . ARG A 1 93 ? -3.969 6.898 -5.553 1.00 98.75 93 ARG A CA 1
ATOM 708 C C . ARG A 1 93 ? -3.388 5.562 -5.102 1.00 98.75 93 ARG A C 1
ATOM 710 O O . ARG A 1 93 ? -2.197 5.301 -5.280 1.00 98.75 93 ARG A O 1
ATOM 717 N N . VAL A 1 94 ? -4.251 4.717 -4.540 1.00 98.94 94 VAL A N 1
ATOM 718 C CA . VAL A 1 94 ? -3.878 3.445 -3.906 1.00 98.94 94 VAL A CA 1
ATOM 719 C C . VAL A 1 94 ? -4.967 2.396 -4.129 1.00 98.94 94 VAL A C 1
ATOM 721 O O . VAL A 1 94 ? -6.152 2.690 -3.993 1.00 98.94 94 VAL A O 1
ATOM 724 N N . VAL A 1 95 ? -4.574 1.160 -4.436 1.00 98.94 95 VAL A N 1
ATOM 725 C CA . VAL A 1 95 ? -5.486 0.012 -4.527 1.00 98.94 95 VAL A CA 1
ATOM 726 C C . VAL A 1 95 ? -4.992 -1.145 -3.669 1.00 98.94 95 VAL A C 1
ATOM 728 O O . VAL A 1 95 ? -3.822 -1.508 -3.746 1.00 98.94 95 VAL A O 1
ATOM 731 N N . PHE A 1 96 ? -5.899 -1.764 -2.912 1.00 98.94 96 PHE A N 1
ATOM 732 C CA . PHE A 1 96 ? -5.698 -3.084 -2.308 1.00 98.94 96 PHE A CA 1
ATOM 733 C C . PHE A 1 96 ? -6.585 -4.099 -3.021 1.00 98.94 96 PHE A C 1
ATOM 735 O O . PHE A 1 96 ? -7.805 -3.948 -3.047 1.00 98.94 96 PHE A O 1
ATOM 742 N N . GLN A 1 97 ? -5.993 -5.134 -3.603 1.00 98.94 97 GLN A N 1
ATOM 743 C CA . GLN A 1 97 ? -6.718 -6.148 -4.356 1.00 98.94 97 GLN A CA 1
ATOM 744 C C . GLN A 1 97 ? -6.274 -7.559 -3.983 1.00 98.94 97 GLN A C 1
ATOM 746 O O . GLN A 1 97 ? -5.085 -7.817 -3.781 1.00 98.94 97 GLN A O 1
ATOM 751 N N . LYS A 1 98 ? -7.242 -8.478 -3.894 1.00 98.88 98 LYS A N 1
ATOM 752 C CA . LYS A 1 98 ? -7.038 -9.892 -3.543 1.00 98.88 98 LYS A CA 1
ATOM 753 C C . LYS A 1 98 ? -6.238 -10.072 -2.248 1.00 98.88 98 LYS A C 1
ATOM 755 O O . LYS A 1 98 ? -5.538 -11.060 -2.075 1.00 98.88 98 LYS A O 1
ATOM 760 N N . THR A 1 99 ? -6.285 -9.072 -1.375 1.00 98.88 99 THR A N 1
ATOM 761 C CA . THR A 1 99 ? -5.466 -8.985 -0.169 1.00 98.88 99 THR A CA 1
ATOM 762 C C . THR A 1 99 ? -6.267 -9.518 1.011 1.00 98.88 99 THR A C 1
ATOM 764 O O . THR A 1 99 ? -7.441 -9.174 1.170 1.00 98.88 99 THR A O 1
ATOM 767 N N . THR A 1 100 ? -5.635 -10.336 1.849 1.00 98.88 100 THR A N 1
ATOM 768 C CA . THR A 1 100 ? -6.225 -10.786 3.113 1.00 98.88 100 THR A CA 1
ATOM 769 C C . THR A 1 100 ? -6.021 -9.704 4.168 1.00 98.88 100 THR A C 1
ATOM 771 O O . THR A 1 100 ? -4.900 -9.268 4.417 1.00 98.88 100 THR A O 1
ATOM 774 N N . ILE A 1 101 ? -7.106 -9.250 4.788 1.00 98.88 101 ILE A N 1
ATOM 775 C CA . ILE A 1 101 ? -7.127 -8.125 5.720 1.00 98.88 101 ILE A CA 1
ATOM 776 C C . ILE A 1 101 ? -7.722 -8.600 7.043 1.00 98.88 101 ILE A C 1
ATOM 778 O O . ILE A 1 101 ? -8.916 -8.890 7.145 1.00 98.88 101 ILE A O 1
ATOM 782 N N . SER A 1 102 ? -6.891 -8.685 8.079 1.00 98.75 102 SER A N 1
ATOM 783 C CA . SER A 1 102 ? -7.351 -9.001 9.436 1.00 98.75 102 SER A CA 1
ATOM 784 C C . SER A 1 102 ? -8.168 -7.856 10.053 1.00 98.75 102 SER A C 1
ATOM 786 O O . SER A 1 102 ? -8.281 -6.765 9.494 1.00 98.75 102 SER A O 1
ATOM 788 N N . SER A 1 103 ? -8.724 -8.078 11.244 1.00 98.56 103 SER A N 1
ATOM 789 C CA . SER A 1 103 ? -9.577 -7.112 11.950 1.00 98.56 103 SER A CA 1
ATOM 790 C C . SER A 1 103 ? -8.876 -5.815 12.375 1.00 98.56 103 SER A C 1
ATOM 792 O O . SER A 1 103 ? -9.535 -4.932 12.914 1.00 98.56 103 SER A O 1
ATOM 794 N N . VAL A 1 104 ? -7.563 -5.671 12.163 1.00 98.69 104 VAL A N 1
ATOM 795 C CA . VAL A 1 104 ? -6.808 -4.458 12.529 1.00 98.69 104 VAL A CA 1
ATOM 796 C C . VAL A 1 104 ? -7.265 -3.217 11.754 1.00 98.69 104 VAL A C 1
ATOM 798 O O . VAL A 1 104 ? -7.097 -2.104 12.248 1.00 98.69 104 VAL A O 1
ATOM 801 N N . ILE A 1 105 ? -7.865 -3.390 10.570 1.00 98.88 105 ILE A N 1
ATOM 802 C CA . ILE A 1 105 ? -8.344 -2.283 9.736 1.00 98.88 105 ILE A CA 1
ATOM 803 C C . ILE A 1 105 ? -9.715 -1.781 10.197 1.00 98.88 105 ILE A C 1
ATOM 805 O O . ILE A 1 105 ? -10.642 -2.551 10.442 1.00 98.88 105 ILE A O 1
ATOM 809 N N . ASN A 1 106 ? -9.838 -0.460 10.306 1.00 98.75 106 ASN A N 1
ATOM 810 C CA . ASN A 1 106 ? -11.053 0.250 10.670 1.00 98.75 106 ASN A CA 1
ATOM 811 C C . ASN A 1 106 ? -12.157 0.007 9.637 1.00 98.75 106 ASN A C 1
ATOM 813 O O . ASN A 1 106 ? -11.891 -0.058 8.440 1.00 98.75 106 ASN A O 1
ATOM 817 N N . SER A 1 107 ? -13.416 -0.044 10.077 1.00 98.69 107 SER A N 1
ATOM 818 C CA . SER A 1 107 ? -14.566 -0.224 9.177 1.00 98.69 107 SER A CA 1
ATOM 819 C C . SER A 1 107 ? -14.646 0.835 8.061 1.00 98.69 107 SER A C 1
ATOM 821 O O . SER A 1 107 ? -15.086 0.528 6.948 1.00 98.69 107 SER A O 1
ATOM 823 N N . ALA A 1 108 ? -14.157 2.055 8.312 1.00 98.75 108 ALA A N 1
ATOM 824 C CA . ALA A 1 108 ? -14.047 3.109 7.305 1.00 98.75 108 ALA A CA 1
ATOM 825 C C . ALA A 1 108 ? -12.989 2.811 6.222 1.00 98.75 108 ALA A C 1
ATOM 827 O O . ALA A 1 108 ? -13.056 3.378 5.134 1.00 98.75 108 ALA A O 1
ATOM 828 N N . GLY A 1 109 ? -12.032 1.916 6.479 1.00 98.88 109 GLY A N 1
ATOM 829 C CA . GLY A 1 109 ? -10.957 1.512 5.567 1.00 98.88 109 GLY A CA 1
ATOM 830 C C . GLY A 1 109 ? -9.901 2.599 5.361 1.00 98.88 109 GLY A C 1
ATOM 831 O O . GLY A 1 109 ? -8.729 2.383 5.640 1.00 98.88 109 GLY A O 1
ATOM 832 N N . TRP A 1 110 ? -10.323 3.789 4.945 1.00 98.88 110 TRP A N 1
ATOM 833 C CA . TRP A 1 110 ? -9.492 4.939 4.600 1.00 98.88 110 TRP A CA 1
ATOM 834 C C . TRP A 1 110 ? -9.832 6.117 5.505 1.00 98.88 110 TRP A C 1
ATOM 836 O O . TRP A 1 110 ? -10.987 6.281 5.899 1.00 98.88 110 TRP A O 1
ATOM 846 N N . SER A 1 111 ? -8.847 6.955 5.819 1.00 98.69 111 SER A N 1
ATOM 847 C CA . SER A 1 111 ? -9.109 8.216 6.511 1.00 98.69 111 SER A CA 1
ATOM 848 C C . SER A 1 111 ? -8.811 9.407 5.615 1.00 98.69 111 SER A C 1
ATOM 850 O O . SER A 1 111 ? -8.051 9.323 4.649 1.00 98.69 111 SER A O 1
ATOM 852 N N . VAL A 1 112 ? -9.395 10.543 5.982 1.00 98.75 112 VAL A N 1
ATOM 853 C CA . VAL A 1 112 ? -8.934 11.856 5.530 1.00 98.75 112 VAL A CA 1
ATOM 854 C C . VAL A 1 112 ? -7.485 12.086 5.975 1.00 98.75 112 VAL A C 1
ATOM 856 O O . VAL A 1 112 ? -7.001 11.379 6.869 1.00 98.75 112 VAL A O 1
ATOM 859 N N . TRP A 1 113 ? -6.796 13.056 5.373 1.00 98.25 113 TRP A N 1
ATOM 860 C CA . TRP A 1 113 ? -5.458 13.443 5.819 1.00 98.25 113 TRP A CA 1
ATOM 861 C C . TRP A 1 113 ? -5.497 13.983 7.248 1.00 98.25 113 TRP A C 1
ATOM 863 O O . TRP A 1 113 ? -4.974 13.331 8.155 1.00 98.25 113 TRP A O 1
ATOM 873 N N . ASN A 1 114 ? -6.204 15.099 7.451 1.00 96.44 114 ASN A N 1
ATOM 874 C CA . ASN A 1 114 ? -6.545 15.665 8.753 1.00 96.44 114 ASN A CA 1
ATOM 875 C C . ASN A 1 114 ? -7.941 16.310 8.718 1.00 96.44 114 ASN A C 1
ATOM 877 O O . ASN A 1 114 ? -8.466 16.643 7.659 1.00 96.44 114 ASN A O 1
ATOM 881 N N . THR A 1 115 ? -8.562 16.494 9.882 1.00 96.06 115 THR A N 1
ATOM 882 C CA . THR A 1 115 ? -9.811 17.268 9.985 1.00 96.06 115 THR A CA 1
ATOM 883 C C . THR A 1 115 ? -9.542 18.728 9.621 1.00 96.06 115 THR A C 1
ATOM 885 O O . THR A 1 115 ? -8.639 19.332 10.198 1.00 96.06 115 THR A O 1
ATOM 888 N N . GLY A 1 116 ? -10.321 19.296 8.697 1.00 96.62 116 GLY A N 1
ATOM 889 C CA . GLY A 1 116 ? -10.107 20.649 8.168 1.00 96.62 116 GLY A CA 1
ATOM 890 C C . GLY A 1 116 ? -9.069 20.732 7.043 1.00 96.62 116 GLY A C 1
ATOM 891 O O . GLY A 1 116 ? -8.864 21.809 6.489 1.00 96.62 116 GLY A O 1
ATOM 892 N N . ASP A 1 117 ? -8.429 19.613 6.705 1.00 96.25 117 ASP A N 1
ATOM 893 C CA . ASP A 1 117 ? -7.551 19.458 5.546 1.00 96.25 117 ASP A CA 1
ATOM 894 C C . ASP A 1 117 ? -7.679 18.022 5.037 1.00 96.25 117 ASP A C 1
ATOM 896 O O . ASP A 1 117 ? -6.801 17.177 5.218 1.00 96.25 117 ASP A O 1
ATOM 900 N N . GLU A 1 118 ? -8.855 17.690 4.508 1.00 97.38 118 GLU A N 1
ATOM 901 C CA . GLU A 1 118 ? -9.210 16.295 4.281 1.00 97.38 118 GLU A CA 1
ATOM 902 C C . GLU A 1 118 ? -8.425 15.665 3.123 1.00 97.38 118 GLU A C 1
ATOM 904 O O . GLU A 1 118 ? -8.154 14.461 3.147 1.00 97.38 118 GLU A O 1
ATOM 909 N N . MET A 1 119 ? -8.061 16.476 2.123 1.00 96.00 119 MET A N 1
ATOM 910 C CA . MET A 1 119 ? -7.360 16.091 0.889 1.00 96.00 119 MET A CA 1
ATOM 911 C C . MET A 1 119 ? -8.032 14.955 0.085 1.00 96.00 119 MET A C 1
ATOM 913 O O . MET A 1 119 ? -7.354 14.161 -0.563 1.00 96.00 119 MET A O 1
ATOM 917 N N . THR A 1 120 ? -9.367 14.865 0.091 1.00 97.50 120 THR A N 1
ATOM 918 C CA . THR A 1 120 ? -10.116 13.738 -0.510 1.00 97.50 120 THR A CA 1
ATOM 919 C C . THR A 1 120 ? -10.721 14.005 -1.890 1.00 97.50 120 THR A C 1
ATOM 921 O O . THR A 1 120 ? -11.212 13.072 -2.520 1.00 97.50 120 THR A O 1
ATOM 924 N N . SER A 1 121 ? -10.690 15.238 -2.403 1.00 91.38 121 SER A N 1
ATOM 925 C CA . SER A 1 121 ? -11.487 15.623 -3.582 1.00 91.38 121 SER A CA 1
ATOM 926 C C . SER A 1 121 ? -11.137 14.877 -4.874 1.00 91.38 121 SER A C 1
ATOM 928 O O . SER A 1 121 ? -12.022 14.651 -5.695 1.00 91.38 121 SER A O 1
ATOM 930 N N . ASN A 1 122 ? -9.869 14.494 -5.073 1.00 97.75 122 ASN A N 1
ATOM 931 C CA . ASN A 1 122 ? -9.406 13.831 -6.302 1.00 97.75 122 ASN A CA 1
ATOM 932 C C . ASN A 1 122 ? -8.686 12.503 -6.034 1.00 97.75 122 ASN A C 1
ATOM 934 O O . ASN A 1 122 ? -7.926 12.023 -6.882 1.00 97.75 122 ASN A O 1
ATOM 938 N N . VAL A 1 123 ? -8.896 11.914 -4.855 1.00 98.50 123 VAL A N 1
ATOM 939 C CA . VAL A 1 123 ? -8.256 10.643 -4.511 1.00 98.50 123 VAL A CA 1
ATOM 940 C C . VAL A 1 123 ? -8.872 9.498 -5.306 1.00 98.50 123 VAL A C 1
ATOM 942 O O . VAL A 1 123 ? -10.050 9.505 -5.666 1.00 98.50 123 VAL A O 1
ATOM 945 N N . ALA A 1 124 ? -8.058 8.488 -5.574 1.00 98.62 124 ALA A N 1
ATOM 946 C CA . ALA A 1 124 ? -8.476 7.259 -6.225 1.00 98.62 124 ALA A CA 1
ATOM 947 C C . ALA A 1 124 ? -8.086 6.077 -5.337 1.00 98.62 124 ALA A C 1
ATOM 949 O O . ALA A 1 124 ? -7.023 5.477 -5.506 1.00 98.62 124 ALA A O 1
ATOM 950 N N . TYR A 1 125 ? -8.957 5.775 -4.374 1.00 98.88 125 TYR A N 1
ATOM 951 C CA . TYR A 1 125 ? -8.832 4.618 -3.493 1.00 98.88 125 TYR A CA 1
ATOM 952 C C . TYR A 1 125 ? -9.752 3.494 -3.926 1.00 98.88 125 TYR A C 1
ATOM 954 O O . TYR A 1 125 ? -10.954 3.701 -4.111 1.00 98.88 125 TYR A O 1
ATOM 962 N N . GLY A 1 126 ? -9.172 2.309 -4.100 1.00 98.75 126 GLY A N 1
ATOM 963 C CA . GLY A 1 126 ? -9.882 1.144 -4.602 1.00 98.75 126 GLY A CA 1
ATOM 964 C C . GLY A 1 126 ? -9.624 -0.113 -3.786 1.00 98.75 126 GLY A C 1
ATOM 965 O O . GLY A 1 126 ? -8.507 -0.370 -3.339 1.00 98.75 126 GLY A O 1
ATOM 966 N N . GLU A 1 127 ? -10.663 -0.925 -3.644 1.00 98.94 127 GLU A N 1
ATOM 967 C CA . GLU A 1 127 ? -10.575 -2.272 -3.089 1.00 98.94 127 GLU A CA 1
ATOM 968 C C . GLU A 1 127 ? -11.187 -3.282 -4.068 1.00 98.94 127 GLU A C 1
ATOM 970 O O . GLU A 1 127 ? -12.242 -3.019 -4.647 1.00 98.94 127 GLU A O 1
ATOM 975 N N . TYR A 1 128 ? -10.540 -4.432 -4.276 1.00 98.88 128 TYR A N 1
ATOM 976 C CA . TYR A 1 128 ? -11.039 -5.470 -5.189 1.00 98.88 128 TYR A CA 1
ATOM 977 C C . TYR A 1 128 ? -10.839 -6.875 -4.624 1.00 98.88 128 TYR A C 1
ATOM 979 O O . TYR A 1 128 ? -9.704 -7.313 -4.476 1.00 98.88 128 TYR A O 1
ATOM 987 N N . GLN A 1 129 ? -11.926 -7.609 -4.371 1.00 98.69 129 GLN A N 1
ATOM 988 C CA . GLN A 1 129 ? -11.885 -9.011 -3.914 1.00 98.69 129 GLN A CA 1
ATOM 989 C C . GLN A 1 129 ? -10.943 -9.261 -2.718 1.00 98.69 129 GLN A C 1
ATOM 991 O O . GLN A 1 129 ? -10.291 -10.299 -2.637 1.00 98.69 129 GLN A O 1
ATOM 996 N N . ASN A 1 130 ? -10.850 -8.304 -1.793 1.00 98.88 130 ASN A N 1
ATOM 997 C CA . ASN A 1 130 ? -10.148 -8.512 -0.529 1.00 98.88 130 ASN A CA 1
ATOM 998 C C . ASN A 1 130 ? -10.957 -9.460 0.368 1.00 98.88 130 ASN A C 1
ATOM 1000 O O . ASN A 1 130 ? -12.184 -9.529 0.264 1.00 98.88 130 ASN A O 1
ATOM 1004 N N . THR A 1 131 ? -10.280 -10.178 1.258 1.00 98.81 131 THR A N 1
ATOM 1005 C CA . THR A 1 131 ? -10.893 -11.163 2.165 1.00 98.81 131 THR A CA 1
ATOM 1006 C C . THR A 1 131 ? -10.457 -10.924 3.610 1.00 98.81 131 THR A C 1
ATOM 1008 O O . THR A 1 131 ? -9.555 -10.136 3.874 1.00 98.81 131 THR A O 1
ATOM 1011 N N . GLY A 1 132 ? -11.093 -11.598 4.570 1.00 98.62 132 GLY A N 1
ATOM 1012 C CA . GLY A 1 132 ? -10.792 -11.445 5.996 1.00 98.62 132 GLY A CA 1
ATOM 1013 C C . GLY A 1 132 ? -11.644 -10.382 6.698 1.00 98.62 132 GLY A C 1
ATOM 1014 O O . GLY A 1 132 ? -12.398 -9.635 6.075 1.00 98.62 132 GLY A O 1
ATOM 1015 N N . ALA A 1 133 ? -11.554 -10.344 8.029 1.00 98.31 133 ALA A N 1
ATOM 1016 C CA . ALA A 1 133 ? -12.451 -9.552 8.872 1.00 98.31 133 ALA A CA 1
ATOM 1017 C C . ALA A 1 133 ? -12.366 -8.032 8.629 1.00 98.31 133 ALA A C 1
ATOM 1019 O O . ALA A 1 133 ? -13.362 -7.336 8.804 1.00 98.31 133 ALA A O 1
ATOM 1020 N N . GLY A 1 134 ? -11.210 -7.513 8.204 1.00 98.50 134 GLY A N 1
ATOM 1021 C CA . GLY A 1 134 ? -11.020 -6.093 7.886 1.00 98.50 134 GLY A CA 1
ATOM 1022 C C . GLY A 1 134 ? -11.325 -5.722 6.432 1.00 98.50 134 GLY A C 1
ATOM 1023 O O . GLY A 1 134 ? -11.281 -4.543 6.080 1.00 98.50 134 GLY A O 1
ATOM 1024 N N . ALA A 1 135 ? -11.651 -6.691 5.569 1.00 98.00 135 ALA A N 1
ATOM 1025 C CA . ALA A 1 135 ? -11.942 -6.446 4.152 1.00 98.00 135 ALA A CA 1
ATOM 1026 C C . ALA A 1 135 ? -13.357 -5.909 3.882 1.00 98.00 135 ALA A C 1
ATOM 1028 O O . ALA A 1 135 ? -13.698 -5.624 2.737 1.00 98.00 135 ALA A O 1
ATOM 1029 N N . SER A 1 136 ? -14.172 -5.735 4.923 1.00 94.50 136 SER A N 1
ATOM 1030 C CA . SER A 1 136 ? -15.512 -5.155 4.827 1.00 94.50 136 SER A CA 1
ATOM 1031 C C . SER A 1 136 ? -15.724 -4.069 5.884 1.00 94.50 136 SER A C 1
ATOM 1033 O O . SER A 1 136 ? -14.923 -3.912 6.809 1.00 94.50 136 SER A O 1
ATOM 1035 N N . GLY A 1 137 ? -16.769 -3.261 5.714 1.00 96.25 137 GLY A N 1
ATOM 1036 C CA . GLY A 1 137 ? -17.124 -2.165 6.612 1.00 96.25 137 GLY A CA 1
ATOM 1037 C C . GLY A 1 137 ? -17.860 -1.052 5.873 1.00 96.25 137 GLY A C 1
ATOM 1038 O O . GLY A 1 137 ? -18.169 -1.192 4.693 1.00 96.25 137 GLY A O 1
ATOM 1039 N N . THR A 1 138 ? -18.121 0.061 6.558 1.00 98.44 138 THR A N 1
ATOM 1040 C CA . THR A 1 138 ? -18.824 1.223 5.988 1.00 98.44 138 THR A CA 1
ATOM 1041 C C . THR A 1 138 ? -18.119 1.790 4.760 1.00 98.44 138 THR A C 1
ATOM 1043 O O . THR A 1 138 ? -18.788 2.198 3.819 1.00 98.44 138 THR A O 1
ATOM 1046 N N . ARG A 1 139 ? -16.777 1.765 4.774 1.00 98.75 139 ARG A N 1
ATOM 1047 C CA . ARG A 1 139 ? -15.885 2.388 3.789 1.00 98.75 139 ARG A CA 1
ATOM 1048 C C . ARG A 1 139 ? -16.089 3.897 3.626 1.00 98.75 139 ARG A C 1
ATOM 1050 O O . ARG A 1 139 ? -17.184 4.442 3.707 1.00 98.75 139 ARG A O 1
ATOM 1057 N N . ALA A 1 140 ? -14.987 4.613 3.452 1.00 98.44 140 ALA A N 1
ATOM 1058 C CA . ALA A 1 140 ? -15.030 6.049 3.247 1.00 98.44 140 ALA A CA 1
ATOM 1059 C C . ALA A 1 140 ? -15.735 6.375 1.921 1.00 98.44 140 ALA A C 1
ATOM 1061 O O . ALA A 1 140 ? -15.501 5.704 0.914 1.00 98.44 140 ALA A O 1
ATOM 1062 N N . SER A 1 141 ? -16.542 7.439 1.892 1.00 98.31 141 SER A N 1
ATOM 1063 C CA . SER A 1 141 ? -17.316 7.849 0.706 1.00 98.31 141 SER A CA 1
ATOM 1064 C C . SER A 1 141 ? -16.455 8.203 -0.515 1.00 98.31 141 SER A C 1
ATOM 1066 O O . SER A 1 141 ? -16.942 8.184 -1.642 1.00 98.31 141 SER A O 1
ATOM 1068 N N . PHE A 1 142 ? -15.173 8.505 -0.300 1.00 98.38 142 PHE A N 1
ATOM 1069 C CA . PHE A 1 142 ? -14.174 8.785 -1.335 1.00 98.38 142 PHE A CA 1
ATOM 1070 C C . PHE A 1 142 ? -13.375 7.541 -1.778 1.00 98.38 142 PHE A C 1
ATOM 1072 O O . PHE A 1 142 ? -12.410 7.658 -2.531 1.00 98.38 142 PHE A O 1
ATOM 1079 N N . SER A 1 143 ? -13.758 6.345 -1.323 1.00 98.50 143 SER A N 1
ATOM 1080 C CA . SER A 1 143 ? -13.204 5.063 -1.778 1.00 98.50 143 SER A CA 1
ATOM 1081 C C . SER A 1 143 ? -14.219 4.287 -2.619 1.00 98.50 143 SER A C 1
ATOM 1083 O O . SER A 1 143 ? -15.419 4.562 -2.574 1.00 98.50 143 SER A O 1
ATOM 1085 N N . LYS A 1 144 ? -13.745 3.335 -3.428 1.00 98.38 144 LYS A N 1
ATOM 1086 C CA . LYS A 1 144 ? -14.589 2.551 -4.339 1.00 98.38 144 LYS A CA 1
ATOM 1087 C C . LYS A 1 144 ? -14.295 1.058 -4.234 1.00 98.38 144 LYS A C 1
ATOM 1089 O O . LYS A 1 144 ? -13.138 0.644 -4.247 1.00 98.38 144 LYS A O 1
ATOM 1094 N N . ALA A 1 145 ? -15.346 0.244 -4.246 1.00 98.44 145 ALA A N 1
ATOM 1095 C CA . ALA A 1 145 ? -15.221 -1.154 -4.639 1.00 98.44 145 ALA A CA 1
ATOM 1096 C C . ALA A 1 145 ? -15.017 -1.208 -6.160 1.00 98.44 145 ALA A C 1
ATOM 1098 O O . ALA A 1 145 ? -15.820 -0.662 -6.920 1.00 98.44 145 ALA A O 1
ATOM 1099 N N . LEU A 1 146 ? -13.922 -1.813 -6.611 1.00 98.62 146 LEU A N 1
ATOM 1100 C CA . LEU A 1 146 ? -13.627 -1.940 -8.035 1.00 98.62 146 LEU A CA 1
ATOM 1101 C C . LEU A 1 146 ? -14.381 -3.134 -8.634 1.00 98.62 146 LEU A C 1
ATOM 1103 O O . LEU A 1 146 ? -14.664 -4.116 -7.951 1.00 98.62 146 LEU A O 1
ATOM 1107 N N . SER A 1 147 ? -14.669 -3.069 -9.933 1.00 98.31 147 SER A N 1
ATOM 1108 C CA . SER A 1 147 ? -15.283 -4.171 -10.690 1.00 98.31 147 SER A CA 1
ATOM 1109 C C . SER A 1 147 ? -14.262 -5.147 -11.284 1.00 98.31 147 SER A C 1
ATOM 1111 O O . SER A 1 147 ? -14.624 -6.262 -11.649 1.00 98.31 147 SER A O 1
ATOM 1113 N N . SER A 1 148 ? -12.991 -4.752 -11.370 1.00 98.56 148 SER A N 1
ATOM 1114 C CA . SER A 1 148 ? -11.887 -5.581 -11.852 1.00 98.56 148 SER A CA 1
ATOM 1115 C C . SER A 1 148 ? -10.584 -5.220 -11.143 1.00 98.56 148 SER A C 1
ATOM 1117 O O . SER A 1 148 ? -10.382 -4.073 -10.742 1.00 98.56 148 SER A O 1
ATOM 1119 N N . ALA A 1 149 ? -9.671 -6.186 -11.051 1.00 98.56 149 ALA A N 1
ATOM 1120 C CA . ALA A 1 149 ? -8.307 -5.946 -10.598 1.00 98.56 149 ALA A CA 1
ATOM 1121 C C . ALA A 1 149 ? -7.558 -4.996 -11.549 1.00 98.56 149 ALA A C 1
ATOM 1123 O O . ALA A 1 149 ? -7.740 -5.042 -12.768 1.00 98.56 149 ALA A O 1
ATOM 1124 N N . VAL A 1 150 ? -6.665 -4.181 -10.993 1.00 98.62 150 VAL A N 1
ATOM 1125 C CA . VAL A 1 150 ? -5.668 -3.425 -11.754 1.00 98.62 150 VAL A CA 1
ATOM 1126 C C . VAL A 1 150 ? -4.607 -4.400 -12.259 1.00 98.62 150 VAL A C 1
ATOM 1128 O O . VAL A 1 150 ? -4.147 -5.268 -11.514 1.00 98.62 150 VAL A O 1
ATOM 1131 N N . SER A 1 151 ? -4.218 -4.268 -13.528 1.00 98.06 151 SER A N 1
ATOM 1132 C CA . SER A 1 151 ? -3.139 -5.065 -14.114 1.00 98.06 151 SER A CA 1
ATOM 1133 C C . SER A 1 151 ? -1.775 -4.514 -13.708 1.00 98.06 151 SER A C 1
ATOM 1135 O O . SER A 1 151 ? -1.555 -3.303 -13.750 1.00 98.06 151 SER A O 1
ATOM 1137 N N . ILE A 1 152 ? -0.816 -5.396 -13.422 1.00 97.00 152 ILE A N 1
ATOM 1138 C CA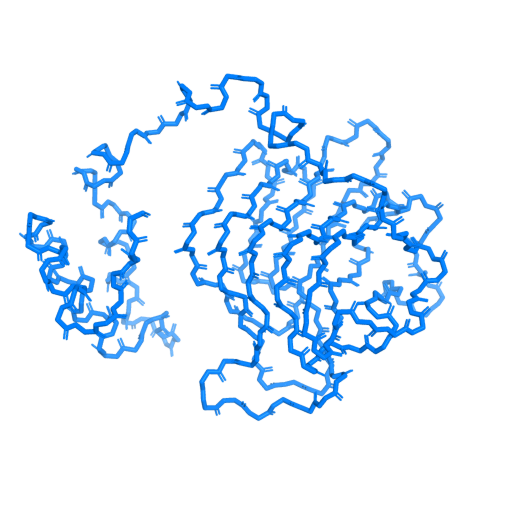 . ILE A 1 152 ? 0.578 -5.008 -13.164 1.00 97.00 152 ILE A CA 1
ATOM 1139 C C . ILE A 1 152 ? 1.184 -4.211 -14.325 1.00 97.00 152 ILE A C 1
ATOM 1141 O O . ILE A 1 152 ? 1.940 -3.270 -14.100 1.00 97.00 152 ILE A O 1
ATOM 1145 N N . SER A 1 153 ? 0.787 -4.503 -15.568 1.00 95.88 153 SER A N 1
ATOM 1146 C CA . SER A 1 153 ? 1.258 -3.772 -16.750 1.00 95.88 153 SER A CA 1
ATOM 1147 C C . SER A 1 153 ? 0.789 -2.314 -16.797 1.00 95.88 153 SER A C 1
ATOM 1149 O O . SER A 1 153 ? 1.436 -1.494 -17.445 1.00 95.88 153 SER A O 1
ATOM 1151 N N . THR A 1 154 ? -0.292 -1.966 -16.088 1.00 96.38 154 THR A N 1
ATOM 1152 C CA . THR A 1 154 ? -0.728 -0.574 -15.893 1.00 96.38 154 THR A CA 1
ATOM 1153 C C . THR A 1 154 ? 0.236 0.192 -14.991 1.00 96.38 154 THR A C 1
ATOM 1155 O O . THR A 1 154 ? 0.375 1.401 -15.142 1.00 96.38 154 THR A O 1
ATOM 1158 N N . ILE A 1 155 ? 0.900 -0.504 -14.065 1.00 97.12 155 ILE A N 1
ATOM 1159 C CA . ILE A 1 155 ? 1.781 0.103 -13.065 1.00 97.12 155 ILE A CA 1
ATOM 1160 C C . ILE A 1 155 ? 3.236 0.086 -13.528 1.00 97.12 155 ILE A C 1
ATOM 1162 O O . ILE A 1 155 ? 3.918 1.093 -13.402 1.00 97.12 155 ILE A O 1
ATOM 1166 N N . LEU A 1 156 ? 3.710 -1.030 -14.090 1.00 94.56 156 LEU A N 1
ATOM 1167 C CA . LEU A 1 156 ? 5.127 -1.259 -14.409 1.00 94.56 156 LEU A CA 1
ATOM 1168 C C . LEU A 1 156 ? 5.430 -1.326 -15.913 1.00 94.56 156 LEU A C 1
ATOM 1170 O O . LEU A 1 156 ? 6.534 -1.705 -16.305 1.00 94.56 156 LEU A O 1
ATOM 1174 N N . THR A 1 157 ? 4.475 -0.937 -16.763 1.00 92.25 157 THR A N 1
ATOM 1175 C CA . THR A 1 157 ? 4.493 -1.114 -18.230 1.00 92.25 157 THR A CA 1
ATOM 1176 C C . THR A 1 157 ? 4.388 -2.578 -18.672 1.00 92.25 157 THR A C 1
ATOM 1178 O O . THR A 1 157 ? 4.568 -3.508 -17.890 1.00 92.25 157 THR A O 1
ATOM 1181 N N . SER A 1 158 ? 4.125 -2.817 -19.959 1.00 90.62 158 SER A N 1
ATOM 1182 C CA . SER A 1 158 ? 4.080 -4.171 -20.536 1.00 90.62 158 SER A CA 1
ATOM 1183 C C . SER A 1 158 ? 5.430 -4.895 -20.526 1.00 90.62 158 SER A C 1
ATOM 1185 O O . SER A 1 158 ? 5.465 -6.118 -20.598 1.00 90.62 158 SER A O 1
ATOM 1187 N N . SER A 1 159 ? 6.539 -4.157 -20.415 1.00 88.12 159 SER A N 1
ATOM 1188 C CA . SER A 1 159 ? 7.893 -4.719 -20.456 1.00 88.12 159 SER A CA 1
ATOM 1189 C C . SER A 1 159 ? 8.437 -5.143 -19.091 1.00 88.12 159 SER A C 1
ATOM 1191 O O . SER A 1 159 ? 9.569 -5.621 -19.029 1.00 88.12 159 SER A O 1
ATOM 1193 N N . TYR A 1 160 ? 7.655 -5.001 -18.011 1.00 86.94 160 TYR A N 1
ATOM 1194 C CA . TYR A 1 160 ? 8.127 -5.177 -16.632 1.00 86.94 160 TYR A CA 1
ATOM 1195 C C . TYR A 1 160 ? 8.864 -6.503 -16.396 1.00 86.94 160 TYR A C 1
ATOM 1197 O O . TYR A 1 160 ? 9.882 -6.518 -15.719 1.00 86.94 160 TYR A O 1
ATOM 1205 N N . ALA A 1 161 ? 8.405 -7.599 -17.010 1.00 82.62 161 ALA A N 1
ATOM 1206 C CA . ALA A 1 161 ? 8.999 -8.927 -16.847 1.00 82.62 161 ALA A CA 1
ATOM 1207 C C . ALA A 1 161 ? 10.425 -9.049 -17.423 1.00 82.62 161 ALA A C 1
ATOM 1209 O O . ALA A 1 161 ? 11.162 -9.957 -17.063 1.00 82.62 161 ALA A O 1
ATOM 1210 N N . SER A 1 162 ? 10.810 -8.136 -18.318 1.00 79.06 162 SER A N 1
ATOM 1211 C CA . SER A 1 162 ? 12.143 -8.059 -18.939 1.00 79.06 162 SER A CA 1
ATOM 1212 C C . SER A 1 162 ? 13.007 -6.920 -18.384 1.00 79.06 162 SER A C 1
ATOM 1214 O O . SER A 1 162 ? 14.039 -6.581 -18.964 1.00 79.06 162 SER A O 1
ATOM 1216 N N . LYS A 1 163 ? 12.559 -6.261 -17.308 1.00 77.44 163 LYS A N 1
ATOM 1217 C CA . LYS A 1 163 ? 13.214 -5.095 -16.709 1.00 77.44 163 LYS A CA 1
ATOM 1218 C C . LYS A 1 163 ? 13.604 -5.403 -15.265 1.00 77.44 163 LYS A C 1
ATOM 1220 O O . LYS A 1 163 ? 12.861 -6.052 -14.542 1.00 77.44 163 LYS A O 1
ATOM 1225 N N . GLY A 1 164 ? 14.745 -4.862 -14.847 1.00 69.94 164 GLY A N 1
ATOM 1226 C CA . GLY A 1 164 ? 15.316 -5.096 -13.521 1.00 69.94 164 GLY A CA 1
ATOM 1227 C C . GLY A 1 164 ? 16.297 -6.274 -13.491 1.00 69.94 164 GLY A C 1
ATOM 1228 O O . GLY A 1 164 ? 16.406 -7.003 -14.478 1.00 69.94 164 GLY A O 1
ATOM 1229 N N . PRO A 1 165 ? 17.046 -6.427 -12.387 1.00 65.31 165 PRO A N 1
ATOM 1230 C CA . PRO A 1 165 ? 17.938 -7.563 -12.202 1.00 65.31 165 PRO A CA 1
ATOM 1231 C C . PRO A 1 165 ? 17.117 -8.853 -12.100 1.00 65.31 165 PRO A C 1
ATOM 1233 O O . PRO A 1 165 ? 16.100 -8.911 -11.408 1.00 65.31 165 PRO A O 1
ATOM 1236 N N . SER A 1 166 ? 17.566 -9.904 -12.774 1.00 62.78 166 SER A N 1
ATOM 1237 C CA . SER A 1 166 ? 17.069 -11.262 -12.571 1.00 62.78 166 SER A CA 1
ATOM 1238 C C . SER A 1 166 ? 17.233 -11.681 -11.109 1.00 62.78 166 SER A C 1
ATOM 1240 O O . SER A 1 166 ? 18.105 -11.182 -10.395 1.00 62.78 166 SER A O 1
ATOM 1242 N N . GLY A 1 167 ? 16.447 -12.664 -10.661 1.00 57.38 167 GLY A N 1
ATOM 1243 C CA . GLY A 1 167 ? 16.637 -13.249 -9.330 1.00 57.38 167 GLY A CA 1
ATOM 1244 C C . GLY A 1 167 ? 18.080 -13.718 -9.110 1.00 57.38 167 GLY A C 1
ATOM 1245 O O . GLY A 1 167 ? 18.614 -13.525 -8.026 1.00 57.38 167 GLY A O 1
ATOM 1246 N N . ALA A 1 168 ? 18.738 -14.230 -10.159 1.00 56.06 168 ALA A N 1
ATOM 1247 C CA . ALA A 1 168 ? 20.149 -14.609 -10.141 1.00 56.06 168 ALA A CA 1
ATOM 1248 C C . ALA A 1 168 ? 21.100 -13.410 -9.977 1.00 56.06 168 ALA A C 1
ATOM 1250 O O . ALA A 1 168 ? 22.081 -13.533 -9.260 1.00 56.06 168 ALA A O 1
ATOM 1251 N N . GLU A 1 169 ? 20.826 -12.253 -10.585 1.00 61.53 169 GLU A N 1
ATOM 1252 C CA . GLU A 1 169 ? 21.623 -11.027 -10.401 1.00 61.53 169 GLU A CA 1
ATOM 1253 C C . GLU A 1 169 ? 21.384 -10.382 -9.029 1.00 61.53 169 GLU A C 1
ATOM 1255 O O . GLU A 1 169 ? 22.321 -9.881 -8.404 1.00 61.53 169 GLU A O 1
ATOM 1260 N N . MET A 1 170 ? 20.148 -10.428 -8.523 1.00 61.53 170 MET A N 1
ATOM 1261 C CA . MET A 1 170 ? 19.824 -9.991 -7.160 1.00 61.53 170 MET A CA 1
ATOM 1262 C C . MET A 1 170 ? 20.529 -10.866 -6.121 1.00 61.53 170 MET A C 1
ATOM 1264 O O . MET A 1 170 ? 21.152 -10.344 -5.200 1.00 61.53 170 MET A O 1
ATOM 1268 N N . LEU A 1 171 ? 20.483 -12.185 -6.324 1.00 56.56 171 LEU A N 1
ATOM 1269 C CA . LEU A 1 171 ? 21.237 -13.177 -5.567 1.00 56.56 171 LEU A CA 1
ATOM 1270 C C . LEU A 1 171 ? 22.732 -12.895 -5.658 1.00 56.56 171 LEU A C 1
ATOM 1272 O O . LEU A 1 171 ? 23.344 -12.584 -4.654 1.00 56.56 171 LEU A O 1
ATOM 1276 N N . ALA A 1 172 ? 23.310 -12.919 -6.858 1.00 58.94 172 ALA A N 1
ATOM 1277 C CA . ALA A 1 172 ? 24.749 -12.798 -7.072 1.00 58.94 172 ALA A CA 1
ATOM 1278 C C . ALA A 1 172 ? 25.326 -11.487 -6.532 1.00 58.94 172 ALA A C 1
ATOM 1280 O O . ALA A 1 172 ? 26.446 -11.479 -6.020 1.00 58.94 172 ALA A O 1
ATOM 1281 N N . SER A 1 173 ? 24.574 -10.387 -6.618 1.00 66.06 173 SER A N 1
ATOM 1282 C CA . SER A 1 173 ? 25.049 -9.108 -6.106 1.00 66.06 173 SER A CA 1
ATOM 1283 C C . SER A 1 173 ? 25.081 -9.053 -4.580 1.00 66.06 173 SER A C 1
ATOM 1285 O O . SER A 1 173 ? 25.895 -8.289 -4.080 1.00 66.06 173 SER A O 1
ATOM 1287 N N . HIS A 1 174 ? 24.265 -9.837 -3.850 1.00 62.81 174 HIS A N 1
ATOM 1288 C CA . HIS A 1 174 ? 24.161 -9.931 -2.375 1.00 62.81 174 HIS A CA 1
ATOM 1289 C C . HIS A 1 174 ? 24.104 -8.606 -1.587 1.00 62.81 174 HIS A C 1
ATOM 1291 O O . HIS A 1 174 ? 23.976 -8.640 -0.365 1.00 62.81 174 HIS A O 1
ATOM 1297 N N . LYS A 1 175 ? 24.164 -7.444 -2.247 1.00 67.19 175 LYS A N 1
ATOM 1298 C CA . LYS A 1 175 ? 24.391 -6.138 -1.620 1.00 67.19 175 LYS A CA 1
ATOM 1299 C C . LYS A 1 175 ? 23.326 -5.827 -0.588 1.00 67.19 175 LYS A C 1
ATOM 1301 O O . LYS A 1 175 ? 23.663 -5.470 0.525 1.00 67.19 175 LYS A O 1
ATOM 1306 N N . LEU A 1 176 ? 22.059 -6.071 -0.918 1.00 66.56 176 LEU A N 1
ATOM 1307 C CA . LEU A 1 176 ? 20.956 -5.806 -0.000 1.00 66.56 176 LEU A CA 1
ATOM 1308 C C . LEU A 1 176 ? 20.997 -6.710 1.241 1.00 66.56 176 LEU A C 1
ATOM 1310 O O . LEU A 1 176 ? 20.802 -6.237 2.353 1.00 66.56 176 LEU A O 1
ATOM 1314 N N . ALA A 1 177 ? 21.279 -8.002 1.069 1.00 66.50 177 ALA A N 1
ATOM 1315 C CA . ALA A 1 177 ? 21.368 -8.932 2.191 1.00 66.50 177 ALA A CA 1
ATOM 1316 C C . ALA A 1 177 ? 22.584 -8.621 3.083 1.00 66.50 177 ALA A C 1
ATOM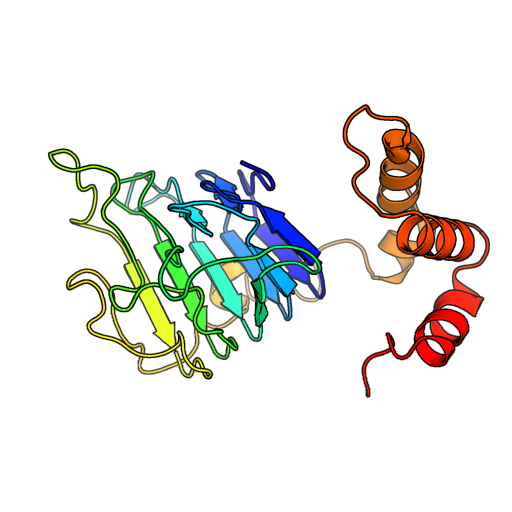 1318 O O . ALA A 1 177 ? 22.473 -8.622 4.305 1.00 66.50 177 ALA A O 1
ATOM 1319 N N . GLN A 1 178 ? 23.721 -8.273 2.475 1.00 67.19 178 GLN A N 1
ATOM 1320 C CA . GLN A 1 178 ? 24.921 -7.817 3.178 1.00 67.19 178 GLN A CA 1
ATOM 1321 C C . GLN A 1 178 ? 24.696 -6.487 3.911 1.00 67.19 178 GLN A C 1
ATOM 1323 O O . GLN A 1 178 ? 25.149 -6.335 5.041 1.00 67.19 178 GLN A O 1
ATOM 1328 N N . GLU A 1 179 ? 23.973 -5.543 3.308 1.00 70.25 179 GLU A N 1
ATOM 1329 C CA . GLU A 1 179 ? 23.604 -4.263 3.922 1.00 70.25 179 GLU A CA 1
ATOM 1330 C C . GLU A 1 179 ? 22.659 -4.456 5.115 1.00 70.25 179 GLU A C 1
ATOM 1332 O O . GLU A 1 179 ? 22.860 -3.828 6.151 1.00 70.25 179 GLU A O 1
ATOM 1337 N N . ILE A 1 180 ? 21.668 -5.351 5.014 1.00 67.19 180 ILE A N 1
ATOM 1338 C CA . ILE A 1 180 ? 20.773 -5.683 6.134 1.00 67.19 180 ILE A CA 1
ATOM 1339 C C . ILE A 1 180 ? 21.563 -6.320 7.286 1.00 67.19 180 ILE A C 1
ATOM 1341 O O . ILE A 1 180 ? 21.399 -5.901 8.429 1.00 67.19 180 ILE A O 1
ATOM 1345 N N . ILE A 1 181 ? 22.465 -7.267 6.992 1.00 69.06 181 ILE A N 1
ATOM 1346 C CA . ILE A 1 181 ? 23.351 -7.871 8.004 1.00 69.06 181 ILE A CA 1
ATOM 1347 C C . ILE A 1 181 ? 24.219 -6.795 8.671 1.00 69.06 181 ILE A C 1
ATOM 1349 O O . ILE A 1 181 ? 24.314 -6.746 9.896 1.00 69.06 181 ILE A O 1
ATOM 1353 N N . ALA A 1 182 ? 24.819 -5.896 7.885 1.00 72.69 182 ALA A N 1
ATOM 1354 C CA . ALA A 1 182 ? 25.682 -4.836 8.404 1.00 72.69 182 ALA A CA 1
ATOM 1355 C C . ALA A 1 182 ? 24.938 -3.872 9.343 1.00 72.69 182 ALA A C 1
ATOM 1357 O O . ALA A 1 182 ? 25.510 -3.409 10.330 1.00 72.69 182 ALA A O 1
ATOM 1358 N N . ARG A 1 183 ? 23.660 -3.602 9.058 1.00 72.25 183 ARG A N 1
ATOM 1359 C CA . ARG A 1 183 ? 22.799 -2.716 9.851 1.00 72.25 183 ARG A CA 1
ATOM 1360 C C . ARG A 1 183 ? 22.170 -3.379 11.071 1.00 72.25 183 ARG A C 1
ATOM 1362 O O . ARG A 1 183 ? 21.554 -2.691 11.874 1.00 72.25 183 ARG A O 1
ATOM 1369 N N . ASN A 1 184 ? 22.335 -4.684 11.276 1.00 75.25 184 ASN A N 1
ATOM 1370 C CA . ASN A 1 184 ? 21.766 -5.339 12.456 1.00 75.25 184 ASN A CA 1
ATOM 1371 C C . ASN A 1 184 ? 22.463 -4.958 13.777 1.00 75.25 184 ASN A C 1
ATOM 1373 O O . ASN A 1 184 ? 21.989 -5.315 14.850 1.00 75.25 184 ASN A O 1
ATOM 1377 N N . ASN A 1 185 ? 23.580 -4.229 13.712 1.00 69.81 185 ASN A N 1
ATOM 1378 C CA . ASN A 1 185 ? 24.207 -3.609 14.881 1.00 69.81 185 ASN A CA 1
ATOM 1379 C C . ASN A 1 185 ? 23.661 -2.197 15.179 1.00 69.81 185 ASN A C 1
ATOM 1381 O O . ASN A 1 185 ? 24.137 -1.554 16.116 1.00 69.81 185 ASN A O 1
ATOM 1385 N N . ASP A 1 186 ? 22.700 -1.698 14.391 1.00 76.69 186 ASP A N 1
ATOM 1386 C CA . ASP A 1 186 ? 22.029 -0.425 14.651 1.00 76.69 186 ASP A CA 1
ATOM 1387 C C . ASP A 1 186 ? 21.197 -0.518 15.955 1.00 76.69 186 ASP A C 1
ATOM 1389 O O . ASP A 1 186 ? 20.781 -1.610 16.350 1.00 76.69 186 ASP A O 1
ATOM 1393 N N . PRO A 1 187 ? 20.902 0.614 16.630 1.00 69.75 187 PRO A N 1
ATOM 1394 C CA . PRO A 1 187 ? 20.107 0.633 17.866 1.00 69.75 187 PRO A CA 1
ATOM 1395 C C . PRO A 1 187 ? 18.710 0.003 17.738 1.00 69.75 187 PRO A C 1
ATOM 1397 O O . PRO A 1 187 ? 18.118 -0.386 18.743 1.00 69.75 187 PRO A O 1
ATOM 1400 N N . GLU A 1 188 ? 18.194 -0.087 16.511 1.00 66.12 188 GLU A N 1
ATOM 1401 C CA . GLU A 1 188 ? 16.921 -0.711 16.154 1.00 66.12 188 GLU A CA 1
ATOM 1402 C C . GLU A 1 188 ? 17.170 -1.750 15.044 1.00 66.12 188 GLU A C 1
ATOM 1404 O O . GLU A 1 188 ? 17.075 -1.420 13.856 1.00 66.12 188 GLU A O 1
ATOM 1409 N N . PRO A 1 189 ? 17.557 -2.990 15.399 1.00 65.31 189 PRO A N 1
ATOM 1410 C CA . PRO A 1 189 ? 17.848 -4.027 14.417 1.00 65.31 189 PRO A CA 1
ATOM 1411 C C . PRO A 1 189 ? 16.603 -4.359 13.587 1.00 65.31 189 PRO A C 1
ATOM 1413 O O . PRO A 1 189 ? 15.492 -4.470 14.104 1.00 65.31 189 PRO A O 1
ATOM 1416 N N . VAL A 1 190 ? 16.807 -4.505 12.275 1.00 63.41 190 VAL A N 1
ATOM 1417 C CA . VAL A 1 190 ? 15.730 -4.736 11.296 1.00 63.41 190 VAL A CA 1
ATOM 1418 C C . VAL A 1 190 ? 15.206 -6.172 11.355 1.00 63.41 190 VAL A C 1
ATOM 1420 O O . VAL A 1 190 ? 14.046 -6.402 11.020 1.00 63.41 190 VAL A O 1
ATOM 1423 N N . LEU A 1 191 ? 16.057 -7.119 11.756 1.00 70.12 191 LEU A N 1
ATOM 1424 C CA . LEU A 1 191 ? 15.758 -8.544 11.836 1.00 70.12 191 LEU A CA 1
ATOM 1425 C C . LEU A 1 191 ? 15.946 -9.042 13.268 1.00 70.12 191 LEU A C 1
ATOM 1427 O O . LEU A 1 191 ? 16.837 -8.579 13.988 1.00 70.12 191 LEU A O 1
ATOM 1431 N N . ASP A 1 192 ? 15.139 -10.019 13.673 1.00 73.62 192 ASP A N 1
ATOM 1432 C CA . ASP A 1 192 ? 15.431 -10.761 14.895 1.00 73.62 192 ASP A CA 1
ATOM 1433 C C . ASP A 1 192 ? 16.644 -11.700 14.716 1.00 73.62 192 ASP A C 1
ATOM 1435 O O . ASP A 1 192 ? 17.215 -11.847 13.630 1.00 73.62 192 ASP A O 1
ATOM 1439 N N . PHE A 1 193 ? 17.082 -12.333 15.809 1.00 75.81 193 PHE A N 1
ATOM 1440 C CA . PHE A 1 193 ? 18.252 -13.215 15.790 1.00 75.81 193 PHE A CA 1
ATOM 1441 C C . PHE A 1 193 ? 18.098 -14.391 14.811 1.00 75.81 193 PHE A C 1
ATOM 1443 O O . PHE A 1 193 ? 19.073 -14.808 14.181 1.00 75.81 193 PHE A O 1
ATOM 1450 N N . GLU A 1 194 ? 16.895 -14.948 14.674 1.00 72.56 194 GLU A N 1
ATOM 1451 C CA . GLU A 1 194 ? 16.663 -16.090 13.796 1.00 72.56 194 GLU A CA 1
ATOM 1452 C C . GLU A 1 194 ? 16.619 -15.679 12.326 1.00 72.56 194 GLU A C 1
ATOM 1454 O O . GLU A 1 194 ? 17.195 -16.370 11.480 1.00 72.56 194 GLU A O 1
ATOM 1459 N N . GLU A 1 195 ? 15.963 -14.560 12.029 1.00 71.75 195 GLU A N 1
ATOM 1460 C CA . GLU A 1 195 ? 15.889 -13.954 10.703 1.00 71.75 195 GLU A CA 1
ATOM 1461 C C . GLU A 1 195 ? 17.275 -13.522 10.211 1.00 71.75 195 GLU A C 1
ATOM 1463 O O . GLU A 1 195 ? 17.645 -13.811 9.069 1.00 71.75 195 GLU A O 1
ATOM 1468 N N . LEU A 1 196 ? 18.082 -12.909 11.083 1.00 74.94 196 LEU A N 1
ATOM 1469 C CA . LEU A 1 196 ? 19.459 -12.535 10.768 1.00 74.94 196 LEU A CA 1
ATOM 1470 C C . LEU A 1 196 ? 20.306 -13.766 10.442 1.00 74.94 196 LEU A C 1
ATOM 1472 O O . LEU A 1 196 ? 20.988 -13.795 9.421 1.00 74.94 196 LEU A O 1
ATOM 1476 N N . ASN A 1 197 ? 20.237 -14.807 11.274 1.00 74.94 197 ASN A N 1
ATOM 1477 C CA . ASN A 1 197 ? 21.017 -16.028 11.077 1.00 74.94 197 ASN A CA 1
ATOM 1478 C C . ASN A 1 197 ? 20.618 -16.761 9.779 1.00 74.94 197 ASN A C 1
ATOM 1480 O O . ASN A 1 197 ? 21.456 -17.323 9.072 1.00 74.94 197 ASN A O 1
ATOM 1484 N N . LEU A 1 198 ? 19.332 -16.724 9.419 1.00 71.69 198 LEU A N 1
ATOM 1485 C CA . LEU A 1 198 ? 18.854 -17.222 8.128 1.00 71.69 198 LEU A CA 1
ATOM 1486 C C . LEU A 1 198 ? 19.434 -16.426 6.956 1.00 71.69 198 LEU A C 1
ATOM 1488 O O . LEU A 1 198 ? 19.907 -17.025 5.987 1.00 71.69 198 LEU A O 1
ATOM 1492 N N . LEU A 1 199 ? 19.426 -15.096 7.051 1.00 73.31 199 LEU A N 1
ATOM 1493 C CA . LEU A 1 199 ? 19.960 -14.222 6.012 1.00 73.31 199 LEU A CA 1
ATOM 1494 C C . LEU A 1 199 ? 21.482 -14.366 5.869 1.00 73.31 199 LEU A C 1
ATOM 1496 O O . LEU A 1 199 ? 21.997 -14.403 4.754 1.00 73.31 199 LEU A O 1
ATOM 1500 N N . GLU A 1 200 ? 22.209 -14.519 6.975 1.00 73.88 200 GLU A N 1
ATOM 1501 C CA . GLU A 1 200 ? 23.646 -14.792 6.953 1.00 73.88 200 GLU A CA 1
ATOM 1502 C C . GLU A 1 200 ? 23.976 -16.112 6.252 1.00 73.88 200 GLU A C 1
ATOM 1504 O O . GLU A 1 200 ? 24.908 -16.164 5.447 1.00 73.88 200 GLU A O 1
ATOM 1509 N N . HIS A 1 201 ? 23.222 -17.181 6.528 1.00 72.94 201 HIS A N 1
ATOM 1510 C CA . HIS A 1 201 ? 23.396 -18.455 5.828 1.00 72.94 201 HIS A CA 1
ATOM 1511 C C . HIS A 1 201 ? 23.060 -18.343 4.344 1.00 72.94 201 HIS A C 1
ATOM 1513 O O . HIS A 1 201 ? 23.787 -18.890 3.519 1.00 72.94 201 HIS A O 1
ATOM 1519 N N . TYR A 1 202 ? 22.013 -17.593 3.999 1.00 71.88 202 TYR A N 1
ATOM 1520 C CA . TYR A 1 202 ? 21.652 -17.312 2.614 1.00 71.88 202 TYR A CA 1
ATOM 1521 C C . TYR A 1 202 ? 22.784 -16.613 1.856 1.00 71.88 202 TYR A C 1
ATOM 1523 O O . TYR A 1 202 ? 23.120 -17.027 0.754 1.00 71.88 202 TYR A O 1
ATOM 1531 N N . VAL A 1 203 ? 23.405 -15.588 2.452 1.00 70.31 203 VAL A N 1
ATOM 1532 C CA . VAL A 1 203 ? 24.534 -14.866 1.841 1.00 70.31 203 VAL A CA 1
ATOM 1533 C C . VAL A 1 203 ? 25.773 -15.752 1.698 1.00 70.31 203 VAL A C 1
ATOM 1535 O O . VAL A 1 203 ? 26.521 -15.604 0.734 1.00 70.31 203 VAL A O 1
ATOM 1538 N N . LYS A 1 204 ? 26.007 -16.667 2.646 1.00 75.44 204 LYS A N 1
ATOM 1539 C CA . LYS A 1 204 ? 27.155 -17.590 2.621 1.00 75.44 204 LYS A CA 1
ATOM 1540 C C . LYS A 1 204 ? 26.983 -18.718 1.597 1.00 75.44 204 LYS A C 1
ATOM 1542 O O . LYS A 1 204 ? 27.960 -19.079 0.947 1.00 75.44 204 LYS A O 1
ATOM 1547 N N . ASP A 1 205 ? 25.777 -19.272 1.460 1.00 72.06 205 ASP A N 1
ATOM 1548 C CA . ASP A 1 205 ? 25.469 -20.362 0.527 1.00 72.06 205 ASP A CA 1
ATOM 1549 C C . ASP A 1 205 ? 24.028 -20.263 -0.019 1.00 72.06 205 ASP A C 1
ATOM 1551 O O . ASP A 1 205 ? 23.099 -20.923 0.473 1.00 72.06 205 ASP A O 1
ATOM 1555 N N . PRO A 1 206 ? 23.822 -19.478 -1.091 1.00 64.81 206 PRO A N 1
ATOM 1556 C CA . PRO A 1 206 ? 22.497 -19.293 -1.673 1.00 64.81 206 PRO A CA 1
ATOM 1557 C C . PRO A 1 206 ? 21.913 -20.565 -2.290 1.00 64.81 206 PRO A C 1
ATOM 1559 O O . PRO A 1 206 ? 20.698 -20.671 -2.456 1.00 64.81 206 PRO A O 1
ATOM 1562 N N . SER A 1 207 ? 22.755 -21.548 -2.631 1.00 67.88 207 SER A N 1
ATOM 1563 C CA . SER A 1 207 ? 22.306 -22.811 -3.226 1.00 67.88 207 SER A CA 1
ATOM 1564 C C . SER A 1 207 ? 21.532 -23.677 -2.227 1.00 67.88 207 SER A C 1
ATOM 1566 O O . SER A 1 207 ? 20.656 -24.452 -2.616 1.00 67.88 207 SER A O 1
ATOM 1568 N N . ARG A 1 208 ? 21.787 -23.473 -0.929 1.00 67.50 208 ARG A N 1
ATOM 1569 C CA . ARG A 1 208 ? 21.160 -24.199 0.178 1.00 67.50 208 ARG A CA 1
ATOM 1570 C C . ARG A 1 208 ? 19.987 -23.467 0.824 1.00 67.50 208 ARG A C 1
ATOM 1572 O O . ARG A 1 208 ? 19.209 -24.063 1.566 1.00 67.50 208 ARG A O 1
ATOM 1579 N N . ALA A 1 209 ? 19.801 -22.195 0.479 1.00 64.31 209 ALA A N 1
ATOM 1580 C CA . ALA A 1 209 ? 18.711 -21.346 0.946 1.00 64.31 209 ALA A CA 1
ATOM 1581 C C . ALA A 1 209 ? 17.333 -22.015 0.874 1.00 64.31 209 ALA A C 1
ATOM 1583 O O . ALA A 1 209 ? 16.561 -21.964 1.827 1.00 64.31 209 ALA A O 1
ATOM 1584 N N . LYS A 1 210 ? 17.027 -22.673 -0.250 1.00 63.03 210 LYS A N 1
ATOM 1585 C CA . LYS A 1 210 ? 15.732 -23.330 -0.460 1.00 63.03 210 LYS A CA 1
ATOM 1586 C C . LYS A 1 210 ? 15.513 -24.497 0.505 1.00 63.03 210 LYS A C 1
ATOM 1588 O O . LYS A 1 210 ? 14.413 -24.657 1.016 1.00 63.03 210 LYS A O 1
ATOM 1593 N N . GLU A 1 211 ? 16.551 -25.284 0.781 1.00 68.31 211 GLU A N 1
ATOM 1594 C CA . GLU A 1 211 ? 16.506 -26.386 1.751 1.00 68.31 211 GLU A CA 1
ATOM 1595 C C . GLU A 1 211 ? 16.269 -25.858 3.175 1.00 68.31 211 GLU A C 1
ATOM 1597 O O . GLU A 1 211 ? 15.412 -26.369 3.896 1.00 68.31 211 GLU A O 1
ATOM 1602 N N . ILE A 1 212 ? 16.960 -24.776 3.545 1.00 64.62 212 ILE A N 1
ATOM 1603 C CA . ILE A 1 212 ? 16.814 -24.116 4.848 1.00 64.62 212 ILE A CA 1
ATOM 1604 C C . ILE A 1 212 ? 15.399 -23.538 5.012 1.00 64.62 212 ILE A C 1
ATOM 1606 O O . ILE A 1 212 ? 14.742 -23.802 6.020 1.00 64.62 212 ILE A O 1
ATOM 1610 N N . LEU A 1 213 ? 14.890 -22.813 4.011 1.00 61.31 213 LEU A N 1
ATOM 1611 C CA . LEU A 1 213 ? 13.525 -22.275 4.021 1.00 61.31 213 LEU A CA 1
ATOM 1612 C C . LEU A 1 213 ? 12.472 -23.393 4.094 1.00 61.31 213 LEU A C 1
ATOM 1614 O O . LEU A 1 213 ? 11.547 -23.293 4.897 1.00 61.31 213 LEU A O 1
ATOM 1618 N N . ASN A 1 214 ? 12.644 -24.483 3.333 1.00 65.88 214 ASN A N 1
ATOM 1619 C CA . ASN A 1 214 ? 11.779 -25.668 3.397 1.00 65.88 214 ASN A CA 1
ATOM 1620 C C . ASN A 1 214 ? 11.743 -26.260 4.816 1.00 65.88 214 ASN A C 1
ATOM 1622 O O . ASN A 1 214 ? 10.667 -26.498 5.356 1.00 65.88 214 ASN A O 1
ATOM 1626 N N . SER A 1 215 ? 12.908 -26.465 5.443 1.00 69.00 215 SER A N 1
ATOM 1627 C CA . SER A 1 215 ? 13.002 -27.062 6.786 1.00 69.00 215 SER A CA 1
ATOM 1628 C C . SER A 1 215 ? 12.338 -26.234 7.889 1.00 69.00 215 SER A C 1
ATOM 1630 O O . SER A 1 215 ? 11.947 -26.788 8.914 1.00 69.00 215 SER A O 1
ATOM 1632 N N . LYS A 1 216 ? 12.185 -24.922 7.676 1.00 61.06 216 LYS A N 1
ATOM 1633 C CA . LYS A 1 216 ? 11.512 -24.007 8.603 1.00 61.06 216 LYS A CA 1
ATOM 1634 C C . LYS A 1 216 ? 10.054 -23.705 8.228 1.00 61.06 216 LYS A C 1
ATOM 1636 O O . LYS A 1 216 ? 9.414 -22.911 8.905 1.00 61.06 216 LYS A O 1
ATOM 1641 N N . GLY A 1 217 ? 9.525 -24.322 7.167 1.00 60.69 217 GLY A N 1
ATOM 1642 C CA . GLY A 1 217 ? 8.158 -24.076 6.695 1.00 60.69 217 GLY A CA 1
ATOM 1643 C C . GLY A 1 217 ? 7.957 -22.705 6.037 1.00 60.69 217 GLY A C 1
ATOM 1644 O O . GLY A 1 217 ? 6.828 -22.238 5.938 1.00 60.69 217 GLY A O 1
ATOM 1645 N N . TYR A 1 218 ? 9.040 -22.060 5.594 1.00 52.00 218 TYR A N 1
ATOM 1646 C CA . TYR A 1 218 ? 9.028 -20.733 4.963 1.00 52.00 218 TYR A CA 1
ATOM 1647 C C . TYR A 1 218 ? 9.106 -20.772 3.432 1.00 52.00 218 TYR A C 1
ATOM 1649 O O . TYR A 1 218 ? 9.142 -19.725 2.789 1.00 52.00 218 TYR A O 1
ATOM 1657 N N . ALA A 1 219 ? 9.182 -21.955 2.827 1.00 57.34 219 ALA A N 1
ATOM 1658 C CA . ALA A 1 219 ? 9.169 -22.084 1.379 1.00 57.34 219 ALA A CA 1
ATOM 1659 C C . ALA A 1 219 ? 7.731 -22.168 0.852 1.00 57.34 219 ALA A C 1
ATOM 1661 O O . ALA A 1 219 ? 6.965 -23.027 1.282 1.00 57.34 219 ALA A O 1
ATOM 1662 N N . ASP A 1 220 ? 7.390 -21.297 -0.100 1.00 52.69 220 ASP A N 1
ATOM 1663 C CA . ASP A 1 220 ? 6.133 -21.381 -0.848 1.00 52.69 220 ASP A CA 1
ATOM 1664 C C . ASP A 1 220 ? 6.018 -22.747 -1.558 1.00 52.69 220 ASP A C 1
ATOM 1666 O O . ASP A 1 220 ? 6.966 -23.200 -2.214 1.00 52.69 220 ASP A O 1
ATOM 1670 N N . GLU A 1 221 ? 4.833 -23.362 -1.495 1.00 40.44 221 GLU A N 1
ATOM 1671 C CA . GLU A 1 221 ? 4.415 -24.349 -2.493 1.00 40.44 221 GLU A CA 1
ATOM 1672 C C . GLU A 1 221 ? 4.362 -23.664 -3.872 1.00 40.44 221 GLU A C 1
ATOM 1674 O O . GLU A 1 221 ? 3.937 -22.512 -3.989 1.00 40.44 221 GLU A O 1
ATOM 1679 N N . ALA A 1 222 ? 4.893 -24.364 -4.879 1.00 37.12 222 ALA A N 1
ATOM 1680 C CA . ALA A 1 222 ? 5.281 -23.854 -6.199 1.00 37.12 222 ALA A CA 1
ATOM 1681 C C . ALA A 1 222 ? 4.230 -22.999 -6.933 1.00 37.12 222 ALA A C 1
ATOM 1683 O O . ALA A 1 222 ? 3.036 -23.369 -6.940 1.00 37.12 222 ALA A O 1
#